Protein AF-0000000069711065 (afdb_homodimer)

pLDDT: mean 93.54, std 8.78, range [42.78, 98.69]

InterPro domains:
  IPR000182 GNAT domain [PF00583] (40-136)
  IPR000182 GNAT domain [PS51186] (3-153)
  IPR016181 Acyl-CoA N-acyltransferase [SSF55729] (5-145)
  IPR050832 Bacterial Acetyltransferase [PTHR43877] (8-149)

Solvent-accessible surface area (backbone atoms only — not comparable to full-atom values): 16656 Å² total; per-residue (Å²): 123,73,70,43,78,40,76,59,48,67,90,42,35,78,49,45,19,60,57,53,33,49,50,34,40,75,75,69,41,76,92,45,54,66,62,41,31,52,48,54,35,52,28,46,70,74,60,62,37,49,39,38,33,31,30,40,79,88,64,44,57,38,29,36,32,35,34,33,63,49,68,37,82,81,73,69,35,38,25,35,39,52,40,72,77,41,63,45,85,86,43,84,54,84,60,50,65,56,54,50,52,50,50,51,50,54,50,38,46,74,66,57,18,47,32,41,33,36,70,44,49,68,84,40,57,66,58,52,54,51,42,43,74,73,58,31,40,74,61,80,57,58,40,47,30,37,29,79,58,49,81,78,126,124,73,70,43,78,41,76,57,49,67,90,43,34,78,49,46,19,61,56,53,33,50,50,34,39,74,73,68,41,76,92,44,54,66,62,41,31,52,47,55,35,51,29,46,72,72,59,63,37,48,40,38,33,31,31,40,81,88,64,46,57,35,29,36,33,35,33,34,64,50,68,34,80,80,73,69,36,38,26,34,37,51,41,70,78,42,63,45,84,87,43,83,55,84,61,50,66,56,53,49,52,50,51,52,50,53,50,38,48,75,65,58,16,46,32,41,32,36,71,46,49,68,84,39,56,67,58,52,54,54,42,43,75,73,60,32,40,74,60,80,57,59,40,47,33,37,29,79,57,49,82,79,125

Foldseek 3Di:
DDWDKDWDALVCLVQCLVQQQVLCVVVPDDRDSPVSSVVVNVCRVVVQKIKIFIADPVGHTFWMWIKGWDDDPVVRFIEIEIDRGTGDPVDPDPCVSVVRVVVVVVVCVVRVHPYYDYDDDPPPVVVVVVCVVVPDDDDDPDDDDDDDDDPDD/DDWDKDKDALVCLVQCLVQQQVLCVVVPDDRDSPVSSVVVNVCRVVVQKIKIFIADPVGHTFWMWIKGWDDDPVVRFIEIEIDRGTGDPVPPDPCVSVVRVVVVVVVCVVRVHPYYDYDDDPPPVVVVVVCVVVPDDDDDPDDDDDDDDDPDD

Radius of gyration: 20.25 Å; Cα contacts (8 Å, |Δi|>4): 585; chains: 2; bounding box: 46×63×45 Å

Sequence (306 aa):
MANLILQANESHCHDIAPLFNEYRQFYGCKDDLEAGEQFIRARMHDGSSVIFFARSPQGLGLGFVQLYPSFSSLRLAPILILNDVFVTQHARCVGLGRALVQRAADYARSQEASYLVLETQKENLRAQGFYEALGFMREQQFLTYELELTPQAMANLILQANESHCHDIAPLFNEYRQFYGCKDDLEAGEQFIRARMHDGSSVIFFARSPQGLGLGFVQLYPSFSSLRLAPILILNDVFVTQHARCVGLGRALVQRAADYARSQEASYLVLETQKENLRAQGFYEALGFMREQQFLTYELELTPQA

Nearest PDB structures (foldseek):
  7n1l-assembly7_P  TM=8.507E-01  e=1.944E-11  Brucella abortus 2308
  1vkc-assembly1_A  TM=7.813E-01  e=3.395E-10  Pyrococcus furiosus
  8xjh-assembly1_A  TM=8.233E-01  e=9.385E-10  Arabidopsis thaliana
  8xjf-assembly1_A-2  TM=8.207E-01  e=7.643E-09  Arabidopsis thaliana
  6tdh-assembly1_A-2  TM=7.725E-01  e=1.103E-07  Aspergillus fumigatus Af293

Organism: Shewanella oneidensis (strain ATCC 700550 / JCM 31522 / CIP 106686 / LMG 19005 / NCIMB 14063 / MR-1) (NCBI:txid211586)

Structure (mmCIF, N/CA/C/O backbone):
data_AF-0000000069711065-model_v1
#
loop_
_entity.id
_entity.type
_entity.pdbx_description
1 polymer 'Acteyltransferase GNAT family'
#
loop_
_atom_site.group_PDB
_atom_site.id
_atom_site.type_symbol
_atom_site.label_atom_id
_atom_site.label_alt_id
_atom_site.label_comp_id
_atom_site.label_asym_id
_atom_site.label_entity_id
_atom_site.label_seq_id
_atom_site.pdbx_PDB_ins_code
_atom_site.Cartn_x
_atom_site.Cartn_y
_atom_site.Cartn_z
_atom_site.occupancy
_atom_site.B_iso_or_equiv
_atom_site.auth_seq_id
_atom_site.auth_comp_id
_atom_site.auth_asym_id
_atom_site.auth_atom_id
_atom_site.pdbx_PDB_model_num
ATOM 1 N N . MET A 1 1 ? -11.969 -32.469 -13.734 1 57.81 1 MET A N 1
ATOM 2 C CA . MET A 1 1 ? -12.359 -31.531 -12.672 1 57.81 1 MET A CA 1
ATOM 3 C C . MET A 1 1 ? -11.664 -30.188 -12.844 1 57.81 1 MET A C 1
ATOM 5 O O . MET A 1 1 ? -10.57 -30.125 -13.398 1 57.81 1 MET A O 1
ATOM 9 N N . ALA A 1 2 ? -12.406 -29.078 -12.703 1 67.94 2 ALA A N 1
ATOM 10 C CA . ALA A 1 2 ? -11.922 -27.75 -13.055 1 67.94 2 ALA A CA 1
ATOM 11 C C . ALA A 1 2 ? -10.977 -27.203 -11.984 1 67.94 2 ALA A C 1
ATOM 13 O O . ALA A 1 2 ? -10.969 -27.688 -10.852 1 67.94 2 ALA A O 1
ATOM 14 N N . ASN A 1 3 ? -9.961 -26.547 -12.344 1 80.69 3 ASN A N 1
ATOM 15 C CA . ASN A 1 3 ? -9.109 -25.844 -11.391 1 80.69 3 ASN A CA 1
ATOM 16 C C . ASN A 1 3 ? -9.93 -25.031 -10.398 1 80.69 3 ASN A C 1
ATOM 18 O O . ASN A 1 3 ? -10.961 -24.453 -10.766 1 80.69 3 ASN A O 1
ATOM 22 N N . LEU A 1 4 ? -9.578 -25.172 -9.172 1 89 4 LEU A N 1
ATOM 23 C CA . LEU A 1 4 ? -10.258 -24.438 -8.109 1 89 4 LEU A CA 1
ATOM 24 C C . LEU A 1 4 ? -9.43 -23.234 -7.652 1 89 4 LEU A C 1
ATOM 26 O O . LEU A 1 4 ? -8.203 -23.328 -7.543 1 89 4 LEU A O 1
ATOM 30 N N . ILE A 1 5 ? -10.062 -22.172 -7.469 1 95.06 5 ILE A N 1
ATOM 31 C CA . ILE A 1 5 ? -9.43 -21.016 -6.836 1 95.06 5 ILE A CA 1
ATOM 32 C C . ILE A 1 5 ? -9.875 -20.938 -5.375 1 95.06 5 ILE A C 1
ATOM 34 O O . ILE A 1 5 ? -11.062 -20.812 -5.086 1 95.06 5 ILE A O 1
ATOM 38 N N . LEU A 1 6 ? -8.93 -20.984 -4.492 1 96.06 6 LEU A N 1
ATOM 39 C CA . LEU A 1 6 ? -9.195 -21.016 -3.061 1 96.06 6 LEU A CA 1
ATOM 40 C C . LEU A 1 6 ? -8.492 -19.859 -2.352 1 96.06 6 LEU A C 1
ATOM 42 O O . LEU A 1 6 ? -7.43 -19.422 -2.787 1 96.06 6 LEU A O 1
ATOM 46 N N . GLN A 1 7 ? -9.18 -19.406 -1.294 1 97.69 7 GLN A N 1
ATOM 47 C CA . GLN A 1 7 ? -8.438 -18.547 -0.373 1 97.69 7 GLN A CA 1
ATOM 48 C C . GLN A 1 7 ? -7.492 -19.359 0.502 1 97.69 7 GLN A C 1
ATOM 50 O O . GLN A 1 7 ? -7.926 -20.281 1.197 1 97.69 7 GLN A O 1
ATOM 55 N N . ALA A 1 8 ? -6.266 -19.078 0.482 1 97.5 8 ALA A N 1
ATOM 56 C CA . ALA A 1 8 ? -5.238 -19.859 1.163 1 97.5 8 ALA A CA 1
ATOM 57 C C . ALA A 1 8 ? -5.305 -19.656 2.674 1 97.5 8 ALA A C 1
ATOM 59 O O . ALA A 1 8 ? -5.762 -18.609 3.146 1 97.5 8 ALA A O 1
ATOM 60 N N . ASN A 1 9 ? -4.953 -20.594 3.381 1 96.94 9 ASN A N 1
ATOM 61 C CA . ASN A 1 9 ? -4.605 -20.531 4.797 1 96.94 9 ASN A CA 1
ATOM 62 C C . ASN A 1 9 ? -3.277 -21.219 5.078 1 96.94 9 ASN A C 1
ATOM 64 O O . ASN A 1 9 ? -2.586 -21.656 4.152 1 96.94 9 ASN A O 1
ATOM 68 N N . GLU A 1 10 ? -2.885 -21.328 6.309 1 96.69 10 GLU A N 1
ATOM 69 C CA . GLU A 1 10 ? -1.548 -21.797 6.66 1 96.69 10 GLU A CA 1
ATOM 70 C C . GLU A 1 10 ? -1.327 -23.234 6.191 1 96.69 10 GLU A C 1
ATOM 72 O O . GLU A 1 10 ? -0.196 -23.641 5.902 1 96.69 10 GLU A O 1
ATOM 77 N N . SER A 1 11 ? -2.373 -24.031 6.078 1 95.62 11 SER A N 1
ATOM 78 C CA . SER A 1 11 ? -2.242 -25.406 5.633 1 95.62 11 SER A CA 1
ATOM 79 C C . SER A 1 11 ? -1.888 -25.484 4.152 1 95.62 11 SER A C 1
ATOM 81 O O . SER A 1 11 ? -1.465 -26.531 3.66 1 95.62 11 SER A O 1
ATOM 83 N N . HIS A 1 12 ? -2.064 -24.391 3.4 1 96.25 12 HIS A N 1
ATOM 84 C CA . HIS A 1 12 ? -1.782 -24.359 1.97 1 96.25 12 HIS A CA 1
ATOM 85 C C . HIS A 1 12 ? -0.379 -23.828 1.699 1 96.25 12 HIS A C 1
ATOM 87 O O . HIS A 1 12 ? 0.044 -23.734 0.544 1 96.25 12 HIS A O 1
ATOM 93 N N . CYS A 1 13 ? 0.378 -23.469 2.77 1 95.19 13 CYS A N 1
ATOM 94 C CA . CYS A 1 13 ? 1.662 -22.797 2.619 1 95.19 13 CYS A CA 1
ATOM 95 C C . CYS A 1 13 ? 2.613 -23.625 1.759 1 95.19 13 CYS A C 1
ATOM 97 O O . CYS A 1 13 ? 3.289 -23.094 0.882 1 95.19 13 CYS A O 1
ATOM 99 N N . HIS A 1 14 ? 2.607 -24.891 1.98 1 93.06 14 HIS A N 1
ATOM 100 C CA . HIS A 1 14 ? 3.539 -25.766 1.27 1 93.06 14 HIS A CA 1
ATOM 101 C C . HIS A 1 14 ? 3.221 -25.812 -0.221 1 93.06 14 HIS A C 1
ATOM 103 O O . HIS A 1 14 ? 4.125 -25.922 -1.051 1 93.06 14 HIS A O 1
ATOM 109 N N . ASP A 1 15 ? 1.947 -25.656 -0.584 1 93 15 ASP A N 1
ATOM 110 C CA . ASP A 1 15 ? 1.513 -25.688 -1.978 1 93 15 ASP A CA 1
ATOM 111 C C . ASP A 1 15 ? 1.814 -24.359 -2.678 1 93 15 ASP A C 1
ATOM 113 O O . ASP A 1 15 ? 2.047 -24.328 -3.887 1 93 15 ASP A O 1
ATOM 117 N N . ILE A 1 16 ? 1.869 -23.281 -1.95 1 96.25 16 ILE A N 1
ATOM 118 C CA . ILE A 1 16 ? 1.972 -21.953 -2.525 1 96.25 16 ILE A CA 1
ATOM 119 C C . ILE A 1 16 ? 3.434 -21.5 -2.553 1 96.25 16 ILE A C 1
ATOM 121 O O . ILE A 1 16 ? 3.852 -20.781 -3.457 1 96.25 16 ILE A O 1
ATOM 125 N N . ALA A 1 17 ? 4.254 -22.016 -1.648 1 97.12 17 ALA A N 1
ATOM 126 C CA . ALA A 1 17 ? 5.625 -21.562 -1.456 1 97.12 17 ALA A CA 1
ATOM 127 C C . ALA A 1 17 ? 6.453 -21.766 -2.723 1 97.12 17 ALA A C 1
ATOM 129 O O . ALA A 1 17 ? 7.188 -20.859 -3.141 1 97.12 17 ALA A O 1
ATOM 130 N N . PRO A 1 18 ? 6.344 -22.906 -3.398 1 96.12 18 PRO A N 1
ATOM 131 C CA . PRO A 1 18 ? 7.113 -23.062 -4.637 1 96.12 18 PRO A CA 1
ATOM 132 C C . PRO A 1 18 ? 6.699 -22.062 -5.715 1 96.12 18 PRO A C 1
ATOM 134 O O . PRO A 1 18 ? 7.551 -21.578 -6.469 1 96.12 18 PRO A O 1
ATOM 137 N N . LEU A 1 19 ? 5.422 -21.766 -5.84 1 96.25 19 LEU A N 1
ATOM 138 C CA . LEU A 1 19 ? 4.938 -20.766 -6.785 1 96.25 19 LEU A CA 1
ATOM 139 C C . LEU A 1 19 ? 5.512 -19.391 -6.469 1 96.25 19 LEU A C 1
ATOM 141 O O . LEU A 1 19 ? 5.984 -18.688 -7.363 1 96.25 19 LEU A O 1
ATOM 145 N N . PHE A 1 20 ? 5.48 -19.078 -5.16 1 97.75 20 PHE A N 1
ATOM 146 C CA . PHE A 1 20 ? 5.992 -17.797 -4.691 1 97.75 20 PHE A CA 1
ATOM 147 C C . PHE A 1 20 ? 7.488 -17.672 -4.957 1 97.75 20 PHE A C 1
ATOM 149 O O . PHE A 1 20 ? 7.969 -16.625 -5.398 1 97.75 20 PHE A O 1
ATOM 156 N N . ASN A 1 21 ? 8.141 -18.75 -4.699 1 97.75 21 ASN A N 1
ATOM 157 C CA . ASN A 1 21 ? 9.57 -18.781 -4.977 1 97.75 21 ASN A CA 1
ATOM 158 C C . ASN A 1 21 ? 9.859 -18.609 -6.469 1 97.75 21 ASN A C 1
ATOM 160 O O . ASN A 1 21 ? 10.773 -17.875 -6.848 1 97.75 21 ASN A O 1
ATOM 164 N N . GLU A 1 22 ? 9.133 -19.234 -7.328 1 95.31 22 GLU A N 1
ATOM 165 C CA . GLU A 1 22 ? 9.281 -19.078 -8.773 1 95.31 22 GLU A CA 1
ATOM 166 C C . GLU A 1 22 ? 9 -17.641 -9.203 1 95.31 22 GLU A C 1
ATOM 168 O O . GLU A 1 22 ? 9.711 -17.094 -10.055 1 95.31 22 GLU A O 1
ATOM 173 N N . TYR A 1 23 ? 7.992 -17.109 -8.617 1 94.75 23 TYR A N 1
ATOM 174 C CA . TYR A 1 23 ? 7.656 -15.719 -8.875 1 94.75 23 TYR A CA 1
ATOM 175 C C . TYR A 1 23 ? 8.844 -14.805 -8.57 1 94.75 23 TYR A C 1
ATOM 177 O O . TYR A 1 23 ? 9.211 -13.969 -9.398 1 94.75 23 TYR A O 1
ATOM 185 N N . ARG A 1 24 ? 9.422 -14.961 -7.406 1 96.5 24 ARG A N 1
ATOM 186 C CA . ARG A 1 24 ? 10.562 -14.148 -6.996 1 96.5 24 ARG A CA 1
ATOM 187 C C . ARG A 1 24 ? 11.742 -14.359 -7.941 1 96.5 24 ARG A C 1
ATOM 189 O O . ARG A 1 24 ? 12.438 -13.398 -8.297 1 96.5 24 ARG A O 1
ATOM 196 N N . GLN A 1 25 ? 11.906 -15.57 -8.398 1 95.38 25 GLN A N 1
ATOM 197 C CA . GLN A 1 25 ? 13 -15.875 -9.32 1 95.38 25 GLN A CA 1
ATOM 198 C C . GLN A 1 25 ? 12.758 -15.227 -10.688 1 95.38 25 GLN A C 1
ATOM 200 O O . GLN A 1 25 ? 13.711 -14.82 -11.359 1 95.38 25 GLN A O 1
ATOM 205 N N . PHE A 1 26 ? 11.539 -15.188 -11.07 1 89.44 26 PHE A N 1
ATOM 206 C CA . PHE A 1 26 ? 11.18 -14.516 -12.312 1 89.44 26 PHE A CA 1
ATOM 207 C C . PHE A 1 26 ? 11.656 -13.07 -12.305 1 89.44 26 PHE A C 1
ATOM 209 O O . PHE A 1 26 ? 12.055 -12.531 -13.336 1 89.44 26 PHE A O 1
ATOM 216 N N . TYR A 1 27 ? 11.727 -12.477 -11.102 1 91.06 27 TYR A N 1
ATOM 217 C CA . TYR A 1 27 ? 12.148 -11.086 -10.969 1 91.06 27 TYR A CA 1
ATOM 218 C C . TYR A 1 27 ? 13.617 -10.992 -10.586 1 91.06 27 TYR A C 1
ATOM 220 O O . TYR A 1 27 ? 14.102 -9.93 -10.188 1 91.06 27 TYR A O 1
ATOM 228 N N . GLY A 1 28 ? 14.281 -12.102 -10.586 1 93.44 28 GLY A N 1
ATOM 229 C CA . GLY A 1 28 ? 15.727 -12.086 -10.445 1 93.44 28 GLY A CA 1
ATOM 230 C C . GLY A 1 28 ? 16.188 -12.367 -9.023 1 93.44 28 GLY A C 1
ATOM 231 O O . GLY A 1 28 ? 17.375 -12.258 -8.719 1 93.44 28 GLY A O 1
ATOM 232 N N . CYS A 1 29 ? 15.312 -12.781 -8.125 1 96.25 29 CYS A N 1
ATOM 233 C CA . CYS A 1 29 ? 15.703 -13.094 -6.754 1 96.25 29 CYS A CA 1
ATOM 234 C C . CYS A 1 29 ? 16.344 -14.469 -6.668 1 96.25 29 CYS A C 1
ATOM 236 O O . CYS A 1 29 ? 16.016 -15.359 -7.453 1 96.25 29 CYS A O 1
ATOM 238 N N . LYS A 1 30 ? 17.203 -14.594 -5.73 1 96.69 30 LYS A N 1
ATOM 239 C CA . LYS A 1 30 ? 17.844 -15.883 -5.496 1 96.69 30 LYS A CA 1
ATOM 240 C C . LYS A 1 30 ? 16.844 -16.906 -4.957 1 96.69 30 LYS A C 1
ATOM 242 O O . LYS A 1 30 ? 15.945 -16.547 -4.188 1 96.69 30 LYS A O 1
ATOM 247 N N . ASP A 1 31 ? 17.094 -18.094 -5.32 1 97.38 31 ASP A N 1
ATOM 248 C CA . ASP A 1 31 ? 16.297 -19.203 -4.797 1 97.38 31 ASP A CA 1
ATOM 249 C C . ASP A 1 31 ? 16.391 -19.266 -3.273 1 97.38 31 ASP A C 1
ATOM 251 O O . ASP A 1 31 ? 17.484 -19.375 -2.721 1 97.38 31 ASP A O 1
ATOM 255 N N . ASP A 1 32 ? 15.312 -19.156 -2.625 1 97.81 32 ASP A N 1
ATOM 256 C CA . ASP A 1 32 ? 15.219 -19.281 -1.175 1 97.81 32 ASP A CA 1
ATOM 257 C C . ASP A 1 32 ? 13.82 -19.734 -0.749 1 97.81 32 ASP A C 1
ATOM 259 O O . ASP A 1 32 ? 13.07 -18.938 -0.172 1 97.81 32 ASP A O 1
ATOM 263 N N . LEU A 1 33 ? 13.562 -20.984 -1.022 1 97.94 33 LEU A N 1
ATOM 264 C CA . LEU A 1 33 ? 12.242 -21.562 -0.793 1 97.94 33 LEU A CA 1
ATOM 265 C C . LEU A 1 33 ? 11.828 -21.422 0.666 1 97.94 33 LEU A C 1
ATOM 267 O O . LEU A 1 33 ? 10.68 -21.062 0.956 1 97.94 33 LEU A O 1
ATOM 271 N N . GLU A 1 34 ? 12.719 -21.641 1.549 1 98 34 GLU A N 1
ATOM 272 C CA . GLU A 1 34 ? 12.422 -21.594 2.977 1 98 34 GLU A CA 1
ATOM 273 C C . GLU A 1 34 ? 12.031 -20.172 3.41 1 98 34 GLU A C 1
ATOM 275 O O . GLU A 1 34 ? 11.047 -20 4.125 1 98 34 GLU A O 1
ATOM 280 N N . ALA A 1 35 ? 12.781 -19.172 2.996 1 98.06 35 ALA A N 1
ATOM 281 C CA . ALA A 1 35 ? 12.477 -17.797 3.348 1 98.06 35 ALA A CA 1
ATOM 282 C C . ALA A 1 35 ? 11.133 -17.359 2.766 1 98.06 35 ALA A C 1
ATOM 284 O O . ALA A 1 35 ? 10.359 -16.656 3.426 1 98.06 35 ALA A O 1
ATOM 285 N N . GLY A 1 36 ? 10.906 -17.812 1.523 1 98.06 36 GLY A N 1
ATOM 286 C CA . GLY A 1 36 ? 9.625 -17.516 0.91 1 98.06 36 GLY A CA 1
ATOM 287 C C . GLY A 1 36 ? 8.453 -18.125 1.653 1 98.06 36 GLY A C 1
ATOM 288 O O . GLY A 1 36 ? 7.43 -17.469 1.861 1 98.06 36 GLY A O 1
ATOM 289 N N . GLU A 1 37 ? 8.633 -19.359 2 1 98.12 37 GLU A N 1
ATOM 290 C CA . GLU A 1 37 ? 7.566 -20.047 2.732 1 98.12 37 GLU A CA 1
ATOM 291 C C . GLU A 1 37 ? 7.297 -19.359 4.07 1 98.12 37 GLU A C 1
ATOM 293 O O . GLU A 1 37 ? 6.141 -19.188 4.457 1 98.12 37 GLU A O 1
ATOM 298 N N . GLN A 1 38 ? 8.328 -19.016 4.777 1 98.06 38 GLN A N 1
ATOM 299 C CA . GLN A 1 38 ? 8.172 -18.312 6.055 1 98.06 38 GLN A CA 1
ATOM 300 C C . GLN A 1 38 ? 7.461 -16.984 5.871 1 98.06 38 GLN A C 1
ATOM 302 O O . GLN A 1 38 ? 6.613 -16.609 6.688 1 98.06 38 GLN A O 1
ATOM 307 N N . PHE A 1 39 ? 7.832 -16.359 4.809 1 98.19 39 PHE A N 1
ATOM 308 C CA . PHE A 1 39 ? 7.25 -15.062 4.516 1 98.19 39 PHE A CA 1
ATOM 309 C C . PHE A 1 39 ? 5.742 -15.18 4.309 1 98.19 39 PHE A C 1
ATOM 311 O O . PHE A 1 39 ? 4.965 -14.469 4.949 1 98.19 39 PHE A O 1
ATOM 318 N N . ILE A 1 40 ? 5.309 -16.062 3.453 1 97.75 40 ILE A N 1
ATOM 319 C CA . ILE A 1 40 ? 3.887 -16.172 3.137 1 97.75 40 ILE A CA 1
ATOM 320 C C . ILE A 1 40 ? 3.131 -16.719 4.344 1 97.75 40 ILE A C 1
ATOM 322 O O . ILE A 1 40 ? 1.988 -16.328 4.598 1 97.75 40 ILE A O 1
ATOM 326 N N . ARG A 1 41 ? 3.758 -17.656 5.086 1 98 41 ARG A N 1
ATOM 327 C CA . ARG A 1 41 ? 3.135 -18.188 6.293 1 98 41 ARG A CA 1
ATOM 328 C C . ARG A 1 41 ? 2.855 -17.078 7.305 1 98 41 ARG A C 1
ATOM 330 O O . ARG A 1 41 ? 1.78 -17.031 7.906 1 98 41 ARG A O 1
ATOM 337 N N . ALA A 1 42 ? 3.812 -16.234 7.523 1 97.94 42 ALA A N 1
ATOM 338 C CA . ALA A 1 42 ? 3.654 -15.133 8.461 1 97.94 42 ALA A CA 1
ATOM 339 C C . ALA A 1 42 ? 2.5 -14.219 8.055 1 97.94 42 ALA A C 1
ATOM 341 O O . ALA A 1 42 ? 1.725 -13.766 8.898 1 97.94 42 ALA A O 1
ATOM 342 N N . ARG A 1 43 ? 2.418 -13.984 6.711 1 97.25 43 ARG A N 1
ATOM 343 C CA . ARG A 1 43 ? 1.351 -13.125 6.203 1 97.25 43 ARG A CA 1
ATOM 344 C C . ARG A 1 43 ? -0.019 -13.734 6.484 1 97.25 43 ARG A C 1
ATOM 346 O O . ARG A 1 43 ? -0.948 -13.031 6.879 1 97.25 43 ARG A O 1
ATOM 353 N N . MET A 1 44 ? -0.117 -15.047 6.281 1 96.69 44 MET A N 1
ATOM 354 C CA . MET A 1 44 ? -1.377 -15.742 6.523 1 96.69 44 MET A CA 1
ATOM 355 C C . MET A 1 44 ? -1.685 -15.805 8.016 1 96.69 44 MET A C 1
ATOM 357 O O . MET A 1 44 ? -2.828 -15.594 8.43 1 96.69 44 MET A O 1
ATOM 361 N N . HIS A 1 45 ? -0.718 -16.016 8.781 1 96.75 45 HIS A N 1
ATOM 362 C CA . HIS A 1 45 ? -0.873 -16.188 10.219 1 96.75 45 HIS A CA 1
ATOM 363 C C . HIS A 1 45 ? -1.36 -14.898 10.883 1 96.75 45 HIS A C 1
ATOM 365 O O . HIS A 1 45 ? -2.299 -14.922 11.68 1 96.75 45 HIS A O 1
ATOM 371 N N . ASP A 1 46 ? -0.784 -13.797 10.547 1 96.12 46 ASP A N 1
ATOM 372 C CA . ASP A 1 46 ? -1.119 -12.555 11.242 1 96.12 46 ASP A CA 1
ATOM 373 C C . ASP A 1 46 ? -2.211 -11.789 10.5 1 96.12 46 ASP A C 1
ATOM 375 O O . ASP A 1 46 ? -2.656 -10.734 10.953 1 96.12 46 ASP A O 1
ATOM 379 N N . GLY A 1 47 ? -2.604 -12.312 9.312 1 95.44 47 GLY A N 1
ATOM 380 C CA . GLY A 1 47 ? -3.699 -11.719 8.562 1 95.44 47 GLY A CA 1
ATOM 381 C C . GLY A 1 47 ? -3.303 -10.445 7.84 1 95.44 47 GLY A C 1
ATOM 382 O O . GLY A 1 47 ? -4.156 -9.609 7.527 1 95.44 47 GL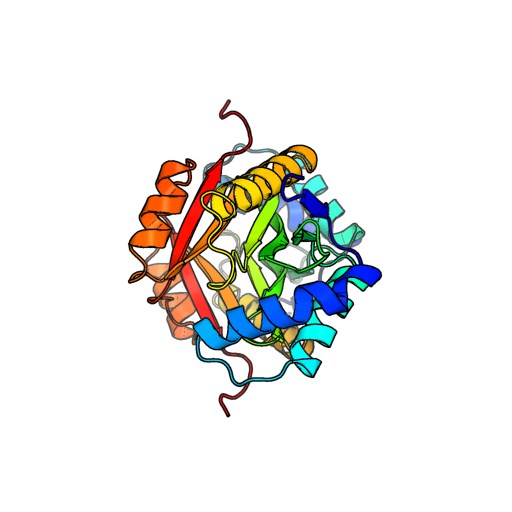Y A O 1
ATOM 383 N N . SER A 1 48 ? -2.012 -10.273 7.574 1 97 48 SER A N 1
ATOM 384 C CA . SER A 1 48 ? -1.529 -9.039 6.961 1 97 48 SER A CA 1
ATOM 385 C C . SER A 1 48 ? -1.718 -9.07 5.445 1 97 48 SER A C 1
ATOM 387 O O . SER A 1 48 ? -1.602 -8.031 4.785 1 97 48 SER A O 1
ATOM 389 N N . SER A 1 49 ? -2.004 -10.297 4.918 1 97.94 49 SER A N 1
ATOM 390 C CA . SER A 1 49 ? -2.346 -10.406 3.502 1 97.94 49 SER A CA 1
ATOM 391 C C . SER A 1 49 ? -3.369 -11.516 3.264 1 97.94 49 SER A C 1
ATOM 393 O O . SER A 1 49 ? -3.68 -12.281 4.172 1 97.94 49 SER A O 1
ATOM 395 N N . VAL A 1 50 ? -3.92 -11.477 2.115 1 98.25 50 VAL A N 1
ATOM 396 C CA . VAL A 1 50 ? -4.82 -12.523 1.639 1 98.25 50 VAL A CA 1
ATOM 397 C C . VAL A 1 50 ? -4.273 -13.125 0.343 1 98.25 50 VAL A C 1
ATOM 399 O O . VAL A 1 50 ? -3.912 -12.391 -0.581 1 98.25 50 VAL A O 1
ATOM 402 N N . ILE A 1 51 ? -4.199 -14.422 0.354 1 98.38 51 ILE A N 1
ATOM 403 C CA . ILE A 1 51 ? -3.691 -15.109 -0.828 1 98.38 51 ILE A CA 1
ATOM 404 C C . ILE A 1 51 ? -4.785 -15.992 -1.42 1 98.38 51 ILE A C 1
ATOM 406 O O . ILE A 1 51 ? -5.449 -16.734 -0.695 1 98.38 51 ILE A O 1
ATOM 410 N N . PHE A 1 52 ? -5.035 -15.844 -2.689 1 98.25 52 PHE A N 1
ATOM 411 C CA . PHE A 1 52 ? -5.801 -16.812 -3.461 1 98.25 52 PHE A CA 1
ATOM 412 C C . PHE A 1 52 ? -4.887 -17.641 -4.363 1 98.25 52 PHE A C 1
ATOM 414 O O . PHE A 1 52 ? -3.934 -17.109 -4.934 1 98.25 52 PHE A O 1
ATOM 421 N N . PHE A 1 53 ? -5.188 -18.875 -4.473 1 96.62 53 PHE A N 1
ATOM 422 C CA . PHE A 1 53 ? -4.355 -19.688 -5.348 1 96.62 53 PHE A CA 1
ATOM 423 C C . PHE A 1 53 ? -5.195 -20.719 -6.086 1 96.62 53 PHE A C 1
ATOM 425 O O . PHE A 1 53 ? -6.273 -21.094 -5.621 1 96.62 53 PHE A O 1
ATOM 432 N N . ALA A 1 54 ? -4.711 -21.016 -7.305 1 95.5 54 ALA A N 1
ATOM 433 C CA . ALA A 1 54 ? -5.316 -22.047 -8.141 1 95.5 54 ALA A CA 1
ATOM 434 C C . ALA A 1 54 ? -4.68 -23.406 -7.887 1 95.5 54 ALA A C 1
ATOM 436 O O . ALA A 1 54 ? -3.451 -23.531 -7.863 1 95.5 54 ALA A O 1
ATOM 437 N N . ARG A 1 55 ? -5.523 -24.328 -7.703 1 92.25 55 ARG A N 1
ATOM 438 C CA . ARG A 1 55 ? -5.07 -25.688 -7.441 1 92.25 55 ARG A CA 1
ATOM 439 C C . ARG A 1 55 ? -5.621 -26.656 -8.484 1 92.25 55 ARG A C 1
ATOM 441 O O . ARG A 1 55 ? -6.797 -26.594 -8.844 1 92.25 55 ARG A O 1
ATOM 448 N N . SER A 1 56 ? -4.719 -27.562 -8.961 1 88.75 56 SER A N 1
ATOM 449 C CA . SER A 1 56 ? -5.16 -28.609 -9.891 1 88.75 56 SER A CA 1
ATOM 450 C C . SER A 1 56 ? -5.98 -29.672 -9.172 1 88.75 56 SER A C 1
ATOM 452 O O . SER A 1 56 ? -5.957 -29.75 -7.941 1 88.75 56 SER A O 1
ATOM 454 N N . PRO A 1 57 ? -6.617 -30.453 -9.984 1 86.38 57 PRO A N 1
ATOM 455 C CA . PRO A 1 57 ? -7.328 -31.594 -9.375 1 86.38 57 PRO A CA 1
ATOM 456 C C . PRO A 1 57 ? -6.398 -32.531 -8.617 1 86.38 57 PRO A C 1
ATOM 458 O O . PRO A 1 57 ? -6.832 -33.188 -7.672 1 86.38 57 PRO A O 1
ATOM 461 N N . GLN A 1 58 ? -5.145 -32.562 -8.945 1 85.69 58 GLN A N 1
ATOM 462 C CA . GLN A 1 58 ? -4.168 -33.406 -8.297 1 85.69 58 GLN A CA 1
ATOM 463 C C . GLN A 1 58 ? -3.549 -32.75 -7.082 1 85.69 58 GLN A C 1
ATOM 465 O O . GLN A 1 58 ? -2.707 -33.312 -6.395 1 85.69 58 GLN A O 1
ATOM 470 N N . GLY A 1 59 ? -3.936 -31.516 -6.852 1 83.88 59 GLY A N 1
ATOM 471 C CA . GLY A 1 59 ? -3.502 -30.828 -5.648 1 83.88 59 GLY A CA 1
ATOM 472 C C . GLY A 1 59 ? -2.289 -29.953 -5.867 1 83.88 59 GLY A C 1
ATOM 473 O O . GLY A 1 59 ? -1.762 -29.359 -4.918 1 83.88 59 GLY A O 1
ATOM 474 N N . LEU A 1 60 ? -1.888 -29.812 -7.098 1 87.31 60 LEU A N 1
ATOM 475 C CA . LEU A 1 60 ? -0.722 -28.984 -7.414 1 87.31 60 LEU A CA 1
ATOM 476 C C . LEU A 1 60 ? -1.106 -27.516 -7.527 1 87.31 60 LEU A C 1
ATOM 478 O O . LEU A 1 60 ? -2.129 -27.188 -8.133 1 87.31 60 LEU A O 1
ATOM 482 N N . GLY A 1 61 ? -0.298 -26.688 -6.879 1 92.56 61 GLY A N 1
ATOM 483 C CA . GLY A 1 61 ? -0.496 -25.266 -7.082 1 92.56 61 GLY A CA 1
ATOM 484 C C . GLY A 1 61 ? -0.154 -24.797 -8.492 1 92.56 61 GLY A C 1
ATOM 485 O O . GLY A 1 61 ? 0.895 -25.172 -9.023 1 92.56 61 GLY A O 1
ATOM 486 N N . LEU A 1 62 ? -1.021 -24 -9.07 1 94.62 62 LEU A N 1
ATOM 487 C CA . LEU A 1 62 ? -0.855 -23.594 -10.461 1 94.62 62 LEU A CA 1
ATOM 488 C C . LEU A 1 62 ? -0.594 -22.109 -10.578 1 94.62 62 LEU A C 1
ATOM 490 O O . LEU A 1 62 ? -0.063 -21.641 -11.586 1 94.62 62 LEU A O 1
ATOM 494 N N . GLY A 1 63 ? -0.962 -21.344 -9.617 1 96.06 63 GLY A N 1
ATOM 495 C CA . GLY A 1 63 ? -0.824 -19.906 -9.594 1 96.06 63 GLY A CA 1
ATOM 496 C C . GLY A 1 63 ? -1.393 -19.266 -8.336 1 96.06 63 GLY A C 1
ATOM 497 O O . GLY A 1 63 ? -2.041 -19.938 -7.535 1 96.06 63 GLY A O 1
ATOM 498 N N . PHE A 1 64 ? -1.072 -18 -8.164 1 97.19 64 PHE A N 1
ATOM 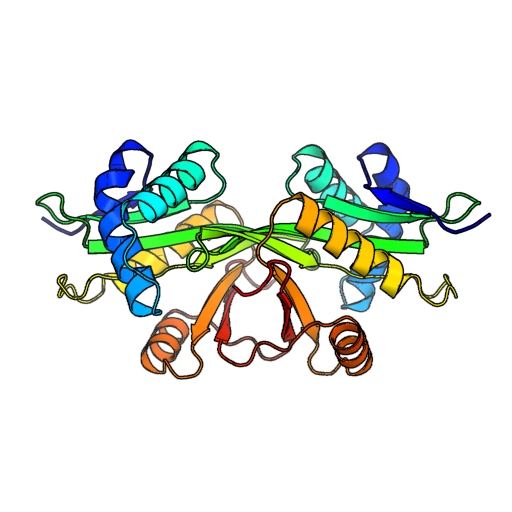499 C CA . PHE A 1 64 ? -1.575 -17.328 -6.977 1 97.19 64 PHE A CA 1
ATOM 500 C C . PHE A 1 64 ? -1.598 -15.812 -7.18 1 97.19 64 PHE A C 1
ATOM 502 O O . PHE A 1 64 ? -1.001 -15.305 -8.133 1 97.19 64 PHE A O 1
ATOM 509 N N . VAL A 1 65 ? -2.369 -15.164 -6.359 1 97.81 65 VAL A N 1
ATOM 510 C CA . VAL A 1 65 ? -2.334 -13.719 -6.164 1 97.81 65 VAL A CA 1
ATOM 511 C C . VAL A 1 65 ? -2.303 -13.398 -4.672 1 97.81 65 VAL A C 1
ATOM 513 O O . VAL A 1 65 ? -2.818 -14.172 -3.855 1 97.81 65 VAL A O 1
ATOM 516 N N . GLN A 1 66 ? -1.654 -12.352 -4.359 1 98.5 66 GLN A N 1
ATOM 517 C CA . GLN A 1 66 ? -1.573 -11.906 -2.973 1 98.5 66 GLN A CA 1
ATOM 518 C C . GLN A 1 66 ? -2.027 -10.453 -2.834 1 98.5 66 GLN A C 1
ATOM 520 O O . GLN A 1 66 ? -1.671 -9.602 -3.654 1 98.5 66 GLN A O 1
ATOM 525 N N . LEU A 1 67 ? -2.891 -10.203 -1.856 1 98.69 67 LEU A N 1
ATOM 526 C CA . LEU A 1 67 ? -3.469 -8.883 -1.629 1 98.69 67 LEU A CA 1
ATOM 527 C C . LEU A 1 67 ? -3.029 -8.328 -0.28 1 98.69 67 LEU A C 1
ATOM 529 O O . LEU A 1 67 ? -3.016 -9.047 0.721 1 98.69 67 LEU A O 1
ATOM 533 N N . TYR A 1 68 ? -2.648 -7.109 -0.27 1 98.44 68 TYR A N 1
ATOM 534 C CA . TYR A 1 68 ? -2.391 -6.375 0.963 1 98.44 68 TYR A CA 1
ATOM 535 C C . TYR A 1 68 ? -3.426 -5.273 1.169 1 98.44 68 TYR A C 1
ATOM 537 O O . TYR A 1 68 ? -3.74 -4.527 0.239 1 98.44 68 TYR A O 1
ATOM 545 N N . PRO A 1 69 ? -3.973 -5.191 2.375 1 97.94 69 PRO A N 1
ATOM 546 C CA . PRO A 1 69 ? -4.918 -4.109 2.652 1 97.94 69 PRO A CA 1
ATOM 547 C C . PRO A 1 69 ? -4.234 -2.762 2.846 1 97.94 69 PRO A C 1
ATOM 549 O O . PRO A 1 69 ? -3.088 -2.707 3.305 1 97.94 69 PRO A O 1
ATOM 552 N N . SER A 1 70 ? -4.875 -1.749 2.426 1 98.06 70 SER A N 1
ATOM 553 C CA . SER A 1 70 ? -4.516 -0.362 2.701 1 98.06 70 SER A CA 1
ATOM 554 C C . SER A 1 70 ? -5.742 0.541 2.691 1 98.06 70 SER A C 1
ATOM 556 O O . SER A 1 70 ? -6.871 0.065 2.83 1 98.06 70 SER A O 1
ATOM 558 N N . PHE A 1 71 ? -5.484 1.836 2.691 1 98.12 71 PHE A N 1
ATOM 559 C CA . PHE A 1 71 ? -6.578 2.801 2.721 1 98.12 71 PHE A CA 1
ATOM 560 C C . PHE A 1 71 ? -6.277 3.99 1.818 1 98.12 71 PHE A C 1
ATOM 562 O O . PHE A 1 71 ? -5.109 4.309 1.572 1 98.12 71 PHE A O 1
ATOM 569 N N . SER A 1 72 ? -7.312 4.586 1.342 1 96.81 72 SER A N 1
ATOM 570 C CA . SER A 1 72 ? -7.242 5.863 0.637 1 96.81 72 SER A CA 1
ATOM 571 C C . SER A 1 72 ? -7.734 7.008 1.517 1 96.81 72 SER A C 1
ATOM 573 O O . SER A 1 72 ? -8.898 7.039 1.911 1 96.81 72 SER A O 1
ATOM 575 N N . SER A 1 73 ? -6.82 7.887 1.81 1 96.44 73 SER A N 1
ATOM 576 C CA . SER A 1 73 ? -7.188 9.07 2.582 1 96.44 73 SER A CA 1
ATOM 577 C C . SER A 1 73 ? -8.211 9.922 1.837 1 96.44 73 SER A C 1
ATOM 579 O O . SER A 1 73 ? -9.141 10.461 2.443 1 96.44 73 SER A O 1
ATOM 581 N N . LEU A 1 74 ? -8.062 10.062 0.529 1 94.69 74 LEU A N 1
ATOM 582 C CA . LEU A 1 74 ? -8.945 10.922 -0.259 1 94.69 74 LEU A CA 1
ATOM 583 C C . LEU A 1 74 ? -10.344 10.32 -0.361 1 94.69 74 LEU A C 1
ATOM 585 O O . LEU A 1 74 ? -11.336 11.031 -0.25 1 94.69 74 LEU A O 1
ATOM 589 N N . ARG A 1 75 ? -10.406 9.008 -0.47 1 95.94 75 ARG A N 1
ATOM 590 C CA . ARG A 1 75 ? -11.703 8.352 -0.637 1 95.94 75 ARG A CA 1
ATOM 591 C C . ARG A 1 75 ? -12.297 7.961 0.712 1 95.94 75 ARG A C 1
ATOM 593 O O . ARG A 1 75 ? -13.461 7.574 0.793 1 95.94 75 ARG A O 1
ATOM 600 N N . LEU A 1 76 ? -11.547 8.07 1.792 1 97.38 76 LEU A N 1
ATOM 601 C CA . LEU A 1 76 ? -11.953 7.648 3.129 1 97.38 76 LEU A CA 1
ATOM 602 C C . LEU A 1 76 ? -12.469 6.215 3.111 1 97.38 76 LEU A C 1
ATOM 604 O O . LEU A 1 76 ? -13.523 5.922 3.676 1 97.38 76 LEU A O 1
ATOM 608 N N . ALA A 1 77 ? -11.703 5.305 2.443 1 97.5 77 ALA A N 1
ATOM 609 C CA . ALA A 1 77 ? -12.164 3.934 2.234 1 97.5 77 ALA A CA 1
ATOM 610 C C . ALA A 1 77 ? -10.992 2.967 2.146 1 97.5 77 ALA A C 1
ATOM 612 O O . ALA A 1 77 ? -9.867 3.375 1.845 1 97.5 77 ALA A O 1
ATOM 613 N N . PRO A 1 78 ? -11.273 1.67 2.395 1 98.06 78 PRO A N 1
ATOM 614 C CA . PRO A 1 78 ? -10.234 0.667 2.15 1 98.06 78 PRO A CA 1
ATOM 615 C C . PRO A 1 78 ? -9.875 0.535 0.672 1 98.06 78 PRO A C 1
ATOM 617 O O . PRO A 1 78 ? -10.703 0.833 -0.195 1 98.06 78 PRO A O 1
ATOM 620 N N . ILE A 1 79 ? -8.664 0.214 0.405 1 98.31 79 ILE A N 1
ATOM 621 C CA . ILE A 1 79 ? -8.203 -0.248 -0.9 1 98.31 79 ILE A CA 1
ATOM 622 C C . ILE A 1 79 ? -7.422 -1.55 -0.74 1 98.31 79 ILE A C 1
ATOM 624 O O . ILE A 1 79 ? -7.082 -1.944 0.378 1 98.31 79 ILE A O 1
ATOM 628 N N . LEU A 1 80 ? -7.234 -2.203 -1.802 1 98.69 80 LEU A N 1
ATOM 629 C CA . LEU A 1 80 ? -6.367 -3.375 -1.772 1 98.69 80 LEU A CA 1
ATOM 630 C C . LEU A 1 80 ? -5.262 -3.262 -2.818 1 98.69 80 LEU A C 1
ATOM 632 O O . LEU A 1 80 ? -5.5 -2.787 -3.93 1 98.69 80 LEU A O 1
ATOM 636 N N . ILE A 1 81 ? -4.117 -3.666 -2.4 1 98.5 81 ILE A N 1
ATOM 637 C CA . ILE A 1 81 ? -2.963 -3.766 -3.287 1 98.5 81 ILE A CA 1
ATOM 638 C C . ILE A 1 81 ? -2.836 -5.195 -3.811 1 98.5 81 ILE A C 1
ATOM 640 O O . ILE A 1 81 ? -2.674 -6.137 -3.031 1 98.5 81 ILE A O 1
ATOM 644 N N . LEU A 1 82 ? -3.02 -5.34 -5.066 1 98.31 82 LEU A N 1
ATOM 645 C CA . LEU A 1 82 ? -2.855 -6.637 -5.715 1 98.31 82 LEU A CA 1
ATOM 646 C C . LEU A 1 82 ? -1.4 -6.871 -6.105 1 98.31 82 LEU A C 1
ATOM 648 O O . LEU A 1 82 ? -0.895 -6.242 -7.035 1 98.31 82 LEU A O 1
ATOM 652 N N . ASN A 1 83 ? -0.802 -7.762 -5.402 1 93.81 83 ASN A N 1
ATOM 653 C CA . ASN A 1 83 ? 0.588 -8.133 -5.637 1 93.81 83 ASN A CA 1
ATOM 654 C C . ASN A 1 83 ? 0.701 -9.539 -6.223 1 93.81 83 ASN A C 1
ATOM 656 O O . ASN A 1 83 ? -0.227 -10.344 -6.109 1 93.81 83 ASN A O 1
ATOM 660 N N . ASP A 1 84 ? 1.823 -9.906 -6.879 1 88.69 84 ASP A N 1
ATOM 661 C CA . ASP A 1 84 ? 2.35 -11.242 -7.113 1 88.69 84 ASP A CA 1
ATOM 662 C C . ASP A 1 84 ? 1.385 -12.07 -7.965 1 88.69 84 ASP A C 1
ATOM 664 O O . ASP A 1 84 ? 1.104 -13.227 -7.645 1 88.69 84 ASP A O 1
ATOM 668 N N . VAL A 1 85 ? 0.78 -11.477 -8.938 1 93.5 85 VAL A N 1
ATOM 669 C CA . VAL A 1 85 ? -0.005 -12.289 -9.859 1 93.5 85 VAL A CA 1
ATOM 670 C C . VAL A 1 85 ? 0.918 -13.211 -10.648 1 93.5 85 VAL A C 1
ATOM 672 O O . VAL A 1 85 ? 1.703 -12.758 -11.484 1 93.5 85 VAL A O 1
ATOM 675 N N . PHE A 1 86 ? 0.796 -14.539 -10.352 1 94.56 86 PHE A N 1
ATOM 676 C CA . PHE A 1 86 ? 1.743 -15.469 -10.953 1 94.56 86 PHE A CA 1
ATOM 677 C C . PHE A 1 86 ? 1.062 -16.797 -11.297 1 94.56 86 PHE A C 1
ATOM 679 O O . PHE A 1 86 ? 0.292 -17.328 -10.5 1 94.56 86 PHE A O 1
ATOM 686 N N . VAL A 1 87 ? 1.248 -17.188 -12.484 1 94 87 VAL A N 1
ATOM 687 C CA . VAL A 1 87 ? 0.858 -18.516 -12.938 1 94 87 VAL A CA 1
ATOM 688 C C . VAL A 1 87 ? 2.088 -19.281 -13.438 1 94 87 VAL A C 1
ATOM 690 O O . VAL A 1 87 ? 2.838 -18.781 -14.273 1 94 87 VAL A O 1
ATOM 693 N N . THR A 1 88 ? 2.252 -20.469 -12.875 1 91.62 88 THR A N 1
ATOM 694 C CA . THR A 1 88 ? 3.441 -21.25 -13.227 1 91.62 88 THR A CA 1
ATOM 695 C C . THR A 1 88 ? 3.445 -21.594 -14.711 1 91.62 88 THR A C 1
ATOM 697 O O . THR A 1 88 ? 2.389 -21.844 -15.297 1 91.62 88 THR A O 1
ATOM 700 N N . GLN A 1 89 ? 4.594 -21.547 -15.305 1 82.12 89 GLN A N 1
ATOM 701 C CA . GLN A 1 89 ? 4.746 -21.906 -16.719 1 82.12 89 GLN A CA 1
ATOM 702 C C . GLN A 1 89 ? 4.312 -23.344 -16.969 1 82.12 89 GLN A C 1
ATOM 704 O O . GLN A 1 89 ? 3.998 -23.703 -18.109 1 82.12 89 GLN A O 1
ATOM 709 N N . HIS A 1 90 ? 4.309 -24.078 -15.93 1 76 90 HIS A N 1
ATOM 710 C CA . HIS A 1 90 ? 3.988 -25.5 -16.047 1 76 90 HIS A CA 1
ATOM 711 C C . HIS A 1 90 ? 2.486 -25.719 -16.203 1 76 90 HIS A C 1
ATOM 713 O O . HIS A 1 90 ? 2.047 -26.812 -16.562 1 76 90 HIS A O 1
ATOM 719 N N . ALA A 1 91 ? 1.825 -24.625 -15.852 1 71.12 91 ALA A N 1
ATOM 720 C CA . ALA A 1 91 ? 0.374 -24.734 -15.984 1 71.12 91 ALA A CA 1
ATOM 721 C C . ALA A 1 91 ? -0.102 -24.094 -17.297 1 71.12 91 ALA A C 1
ATOM 723 O O . ALA A 1 91 ? 0.347 -23.016 -17.656 1 71.12 91 ALA A O 1
ATOM 724 N N . ARG A 1 92 ? -0.159 -24.797 -18.297 1 62.25 92 ARG A N 1
ATOM 725 C CA . ARG A 1 92 ? -0.701 -24.312 -19.562 1 62.25 92 ARG A CA 1
ATOM 726 C C . ARG A 1 92 ? -2.189 -24.016 -19.438 1 62.25 92 ARG A C 1
ATOM 728 O O . ARG A 1 92 ? -3.01 -24.609 -20.141 1 62.25 92 ARG A O 1
ATOM 735 N N . CYS A 1 93 ? -2.418 -23.453 -18.406 1 65.25 93 CYS A N 1
ATOM 736 C CA . CYS A 1 93 ? -3.854 -23.25 -18.234 1 65.25 93 CYS A CA 1
ATOM 737 C C . CYS A 1 93 ? -4.266 -21.844 -18.656 1 65.25 93 CYS A C 1
ATOM 739 O O . CYS A 1 93 ? -3.986 -20.875 -17.953 1 65.25 93 CYS A O 1
ATOM 741 N N . VAL A 1 94 ? -4.82 -21.875 -19.797 1 70.69 94 VAL A N 1
ATOM 742 C CA . VAL A 1 94 ? -5.359 -20.656 -20.375 1 70.69 94 VAL A CA 1
ATOM 743 C C . VAL A 1 94 ? -6.43 -20.078 -19.438 1 70.69 94 VAL A C 1
ATOM 745 O O . VAL A 1 94 ? -7.258 -20.812 -18.906 1 70.69 94 VAL A O 1
ATOM 748 N N . GLY A 1 95 ? -6.227 -18.812 -19.047 1 87.06 95 GLY A N 1
ATOM 749 C CA . GLY A 1 95 ? -7.293 -18.094 -18.359 1 87.06 95 GLY A CA 1
ATOM 750 C C . GLY A 1 95 ? -7.129 -18.078 -16.859 1 87.06 95 GLY A C 1
ATOM 751 O O . GLY A 1 95 ? -7.891 -17.406 -16.156 1 87.06 95 GLY A O 1
ATOM 752 N N . LEU A 1 96 ? -6.184 -18.812 -16.359 1 91.38 96 LEU A N 1
ATOM 753 C CA . LEU A 1 96 ? -6.02 -18.906 -14.914 1 91.38 96 LEU A CA 1
ATOM 754 C C . LEU A 1 96 ? -5.645 -17.547 -14.32 1 91.38 96 LEU A C 1
ATOM 756 O O . LEU A 1 96 ? -6.102 -17.203 -13.227 1 91.38 96 LEU A O 1
ATOM 760 N N . GLY A 1 97 ? -4.801 -16.844 -15.055 1 93.38 97 GLY A N 1
ATOM 761 C CA . GLY A 1 97 ? -4.48 -15.5 -14.625 1 93.38 97 GLY A CA 1
ATOM 762 C C . GLY A 1 97 ? -5.699 -14.617 -14.469 1 93.38 97 GLY A C 1
ATOM 763 O O . GLY A 1 97 ? -5.852 -13.938 -13.453 1 93.38 97 GLY A O 1
ATOM 764 N N . ARG A 1 98 ? -6.535 -14.758 -15.43 1 94.5 98 ARG A N 1
ATOM 765 C CA . ARG A 1 98 ? -7.77 -13.984 -15.406 1 94.5 98 ARG A CA 1
ATOM 766 C C . ARG A 1 98 ? -8.656 -14.391 -14.234 1 94.5 98 ARG A C 1
ATOM 768 O O . ARG A 1 98 ? -9.203 -13.539 -13.539 1 94.5 98 ARG A O 1
ATOM 775 N N . ALA A 1 99 ? -8.797 -15.633 -14.031 1 94.94 99 ALA A N 1
ATOM 776 C CA . ALA A 1 99 ? -9.633 -16.141 -12.945 1 94.94 99 ALA A CA 1
ATOM 777 C C . ALA A 1 99 ? -9.102 -15.695 -11.586 1 94.94 99 ALA A C 1
ATOM 779 O O . ALA A 1 99 ? -9.875 -15.344 -10.695 1 94.94 99 ALA A O 1
ATOM 780 N N . LEU A 1 100 ? -7.812 -15.664 -11.406 1 96.62 100 LEU A N 1
ATOM 781 C CA . LEU A 1 100 ? -7.184 -15.25 -10.156 1 96.62 100 LEU A CA 1
ATOM 782 C C . LEU A 1 100 ? -7.414 -13.766 -9.906 1 96.62 100 LEU A C 1
ATOM 784 O O . LEU A 1 100 ? -7.785 -13.367 -8.797 1 96.62 100 LEU A O 1
ATOM 788 N N . VAL A 1 101 ? -7.219 -12.953 -10.922 1 97.31 101 VAL A N 1
ATOM 789 C CA . VAL A 1 101 ? -7.406 -11.508 -10.789 1 97.31 101 VAL A CA 1
ATOM 790 C C . VAL A 1 101 ? -8.875 -11.203 -10.531 1 97.31 101 VAL A C 1
ATOM 792 O O . VAL A 1 101 ? -9.203 -10.344 -9.711 1 97.31 101 VAL A O 1
ATOM 795 N N . GLN A 1 102 ? -9.773 -11.891 -11.172 1 96.81 102 GLN A N 1
ATOM 796 C CA . GLN A 1 102 ? -11.203 -11.703 -10.953 1 96.81 102 GLN A CA 1
ATOM 797 C C . GLN A 1 102 ? -11.594 -12.07 -9.523 1 96.81 102 GLN A C 1
ATOM 799 O O . GLN A 1 102 ? -12.398 -11.383 -8.898 1 96.81 102 GLN A O 1
ATOM 804 N N . ARG A 1 103 ? -11.031 -13.133 -9.062 1 97.56 103 ARG A N 1
ATOM 805 C CA . ARG A 1 103 ? -11.281 -13.523 -7.676 1 97.56 103 ARG A CA 1
ATOM 806 C C . ARG A 1 103 ? -10.805 -12.445 -6.711 1 97.56 103 ARG A C 1
ATOM 808 O O . ARG A 1 103 ? -11.461 -12.164 -5.707 1 97.56 103 ARG A O 1
ATOM 815 N N . ALA A 1 104 ? -9.633 -11.906 -6.984 1 98.25 104 ALA A N 1
ATOM 816 C CA . ALA A 1 104 ? -9.102 -10.805 -6.184 1 98.25 104 ALA A CA 1
ATOM 817 C C . ALA A 1 104 ? -10.039 -9.609 -6.203 1 98.25 104 ALA A C 1
ATOM 819 O O . ALA A 1 104 ? -10.305 -9 -5.164 1 98.25 104 ALA A O 1
ATOM 820 N N . ALA A 1 105 ? -10.547 -9.297 -7.348 1 98.19 105 ALA A N 1
ATOM 821 C CA . ALA A 1 105 ? -11.477 -8.18 -7.488 1 98.19 105 ALA A CA 1
ATOM 822 C C . ALA A 1 105 ? -12.766 -8.43 -6.715 1 98.19 105 ALA A C 1
ATOM 824 O O . ALA A 1 105 ? -13.281 -7.535 -6.043 1 98.19 105 ALA A O 1
ATOM 825 N N . ASP A 1 106 ? -13.281 -9.609 -6.859 1 98.06 106 ASP A N 1
ATOM 826 C CA . ASP A 1 106 ? -14.492 -9.977 -6.125 1 98.06 106 ASP A CA 1
ATOM 827 C C . ASP A 1 106 ? -14.281 -9.844 -4.617 1 98.06 106 ASP A C 1
ATOM 829 O O . ASP A 1 106 ? -15.148 -9.336 -3.906 1 98.06 106 ASP A O 1
ATOM 833 N N . TYR A 1 107 ? -13.195 -10.305 -4.148 1 98.44 107 TYR A N 1
ATOM 834 C CA . TYR A 1 107 ? -12.859 -10.18 -2.734 1 98.44 107 TYR A CA 1
ATOM 835 C C . TYR A 1 107 ? -12.781 -8.711 -2.324 1 98.44 107 TYR A C 1
ATOM 837 O O . TYR A 1 107 ? -13.32 -8.32 -1.286 1 98.44 107 TYR A O 1
ATOM 845 N N . ALA A 1 108 ? -12.062 -7.918 -3.152 1 98.5 108 ALA A N 1
ATOM 846 C CA . ALA A 1 108 ? -11.93 -6.492 -2.865 1 98.5 108 ALA A CA 1
ATOM 847 C C . ALA A 1 108 ? -13.297 -5.824 -2.75 1 98.5 108 ALA A C 1
ATOM 849 O O . ALA A 1 108 ? -13.523 -5.016 -1.85 1 98.5 108 ALA A O 1
ATOM 850 N N . ARG A 1 109 ? -14.203 -6.164 -3.615 1 97.81 109 ARG A N 1
ATOM 851 C CA . ARG A 1 109 ? -15.562 -5.645 -3.551 1 97.81 109 ARG A CA 1
ATOM 852 C C . ARG A 1 109 ? -16.25 -6.055 -2.25 1 97.81 109 ARG A C 1
ATOM 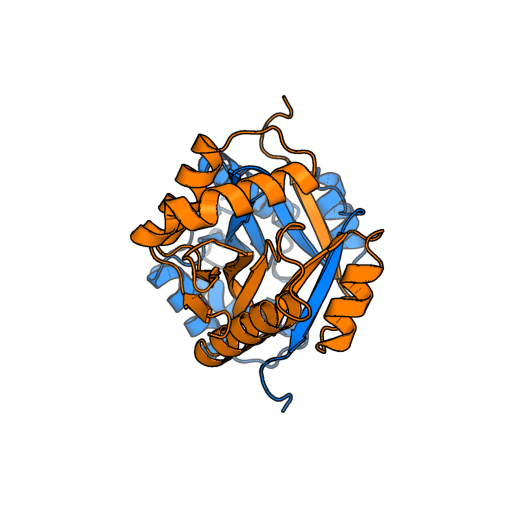854 O O . ARG A 1 109 ? -16.922 -5.246 -1.616 1 97.81 109 ARG A O 1
ATOM 861 N N . SER A 1 110 ? -16.031 -7.289 -1.88 1 97.62 110 SER A N 1
ATOM 862 C CA . SER A 1 110 ? -16.641 -7.789 -0.655 1 97.62 110 SER A CA 1
ATOM 863 C C . SER A 1 110 ? -16.094 -7.074 0.573 1 97.62 110 SER A C 1
ATOM 865 O O . SER A 1 110 ? -16.734 -7.043 1.623 1 97.62 110 SER A O 1
ATOM 867 N N . GLN A 1 111 ? -14.898 -6.562 0.443 1 97.19 111 GLN A N 1
ATOM 868 C CA . GLN A 1 111 ? -14.273 -5.801 1.519 1 97.19 111 GLN A CA 1
ATOM 869 C C . GLN A 1 111 ? -14.609 -4.316 1.407 1 97.19 111 GLN A C 1
ATOM 871 O O . GLN A 1 111 ? -14 -3.486 2.084 1 97.19 111 GLN A O 1
ATOM 876 N N . GLU A 1 112 ? -15.469 -3.938 0.463 1 97.25 112 GLU A N 1
ATOM 877 C CA . GLU A 1 112 ? -15.891 -2.562 0.214 1 97.25 112 GLU A CA 1
ATOM 878 C C . GLU A 1 112 ? -14.703 -1.675 -0.138 1 97.25 112 GLU A C 1
ATOM 880 O O . GLU A 1 112 ? -14.656 -0.503 0.244 1 97.25 112 GLU A O 1
ATOM 885 N N . ALA A 1 113 ? -13.719 -2.254 -0.762 1 98.31 113 ALA A N 1
ATOM 886 C CA . ALA A 1 113 ? -12.578 -1.471 -1.246 1 98.31 113 ALA A CA 1
ATOM 887 C C . ALA A 1 113 ? -13.008 -0.514 -2.355 1 98.31 113 ALA A C 1
ATOM 889 O O . ALA A 1 113 ? -13.836 -0.865 -3.201 1 98.31 113 ALA A O 1
ATOM 890 N N . SER A 1 114 ? -12.398 0.677 -2.324 1 98 114 SER A N 1
ATOM 891 C CA . SER A 1 114 ? -12.703 1.68 -3.34 1 98 114 SER A CA 1
ATOM 892 C C . SER A 1 114 ? -12.102 1.304 -4.688 1 98 114 SER A C 1
ATOM 894 O O . SER A 1 114 ? -12.727 1.508 -5.73 1 98 114 SER A O 1
ATOM 896 N N . TYR A 1 115 ? -10.875 0.8 -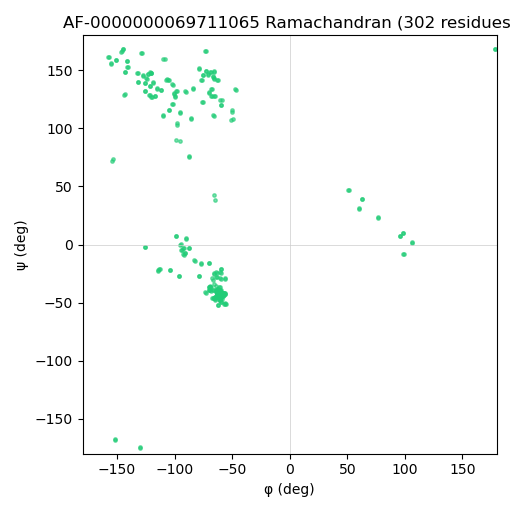4.68 1 98 115 TYR A N 1
ATOM 897 C CA . TYR A 1 115 ? -10.203 0.362 -5.895 1 98 115 TYR A CA 1
ATOM 898 C C . TYR A 1 115 ? -9.141 -0.689 -5.586 1 98 115 TYR A C 1
ATOM 900 O O . TYR A 1 115 ? -8.758 -0.865 -4.426 1 98 115 TYR A O 1
ATOM 908 N N . LEU A 1 116 ? -8.891 -1.429 -6.578 1 98.44 116 LEU A N 1
ATOM 909 C CA . LEU A 1 116 ? -7.777 -2.375 -6.605 1 98.44 116 LEU A CA 1
ATOM 910 C C . LEU A 1 116 ? -6.594 -1.804 -7.379 1 98.44 116 LEU A C 1
ATOM 912 O O . LEU A 1 116 ? -6.762 -1.271 -8.477 1 98.44 116 LEU A O 1
ATOM 916 N N . VAL A 1 117 ? -5.391 -1.866 -6.734 1 98.25 117 VAL A N 1
ATOM 917 C CA . VAL A 1 117 ? -4.238 -1.232 -7.367 1 98.25 117 VAL A CA 1
ATOM 918 C C . VAL A 1 117 ? -3.113 -2.252 -7.535 1 98.25 117 VAL A C 1
ATOM 920 O O . VAL A 1 117 ? -2.93 -3.129 -6.688 1 98.25 117 VAL A O 1
ATOM 923 N N . LEU A 1 118 ? -2.414 -2.18 -8.602 1 97.81 118 LEU A N 1
ATOM 924 C CA . LEU A 1 118 ? -1.277 -3.059 -8.844 1 97.81 118 LEU A CA 1
ATOM 925 C C . LEU A 1 118 ? -0.171 -2.324 -9.594 1 97.81 118 LEU A C 1
ATOM 927 O O . LEU A 1 118 ? -0.359 -1.185 -10.023 1 97.81 118 LEU A O 1
ATOM 931 N N . GLU A 1 119 ? 1.005 -2.982 -9.633 1 96.19 119 GLU A N 1
ATOM 932 C CA . GLU A 1 119 ? 2.125 -2.498 -10.438 1 96.19 119 GLU A CA 1
ATOM 933 C C . GLU A 1 119 ? 2.656 -3.592 -11.359 1 96.19 119 GLU A C 1
ATOM 935 O O . GLU A 1 119 ? 2.645 -4.77 -11 1 96.19 119 GLU A O 1
ATOM 940 N N . THR A 1 120 ? 3.084 -3.223 -12.484 1 94.69 120 THR A N 1
ATOM 941 C CA . THR A 1 120 ? 3.762 -4.117 -13.414 1 94.69 120 THR A CA 1
ATOM 942 C C . THR A 1 120 ? 4.906 -3.398 -14.117 1 94.69 120 THR A C 1
ATOM 944 O O . THR A 1 120 ? 4.918 -2.168 -14.203 1 94.69 120 THR A O 1
ATOM 947 N N . GLN A 1 121 ? 5.836 -4.133 -14.609 1 93.44 121 GLN A N 1
ATOM 948 C CA . GLN A 1 121 ? 7.012 -3.547 -15.242 1 93.44 121 GLN A CA 1
ATOM 949 C C . GLN A 1 121 ? 6.641 -2.818 -16.531 1 93.44 121 GLN A C 1
ATOM 951 O O . GLN A 1 121 ? 5.797 -3.289 -17.297 1 93.44 121 GLN A O 1
ATOM 956 N N . LYS A 1 122 ? 7.348 -1.72 -16.766 1 94.06 122 LYS A N 1
ATOM 957 C CA . LYS A 1 122 ? 7.129 -0.896 -17.953 1 94.06 122 LYS A CA 1
ATOM 958 C C . LYS A 1 122 ? 7.355 -1.7 -19.219 1 94.06 122 LYS A C 1
ATOM 960 O O . LYS A 1 122 ? 6.719 -1.444 -20.25 1 94.06 122 LYS A O 1
ATOM 965 N N . GLU A 1 123 ? 8.234 -2.709 -19.172 1 94.06 123 GLU A N 1
ATOM 966 C CA . GLU A 1 123 ? 8.602 -3.482 -20.359 1 94.06 123 GLU A CA 1
ATOM 967 C C . GLU A 1 123 ? 7.695 -4.695 -20.531 1 94.06 123 GLU A C 1
ATOM 969 O O . GLU A 1 123 ? 7.766 -5.387 -21.547 1 94.06 123 GLU A O 1
ATOM 974 N N . ASN A 1 124 ? 6.867 -4.926 -19.547 1 92.12 124 ASN A N 1
ATOM 975 C CA . ASN A 1 124 ? 5.977 -6.082 -19.625 1 92.12 124 ASN A CA 1
ATOM 976 C C . ASN A 1 124 ? 4.676 -5.742 -20.344 1 92.12 124 ASN A C 1
ATOM 978 O O . ASN A 1 124 ? 3.609 -5.707 -19.719 1 92.12 124 ASN A O 1
ATOM 982 N N . LEU A 1 125 ? 4.734 -5.637 -21.625 1 94.75 125 LEU A N 1
ATOM 983 C CA . LEU A 1 125 ? 3.605 -5.207 -22.438 1 94.75 125 LEU A CA 1
ATOM 984 C C . LEU A 1 125 ? 2.467 -6.219 -22.375 1 94.75 125 LEU A C 1
ATOM 986 O O . LEU A 1 125 ? 1.293 -5.848 -22.422 1 94.75 125 LEU A O 1
ATOM 990 N N . ARG A 1 126 ? 2.818 -7.422 -22.281 1 91.69 126 ARG A N 1
ATOM 991 C CA . ARG A 1 126 ? 1.813 -8.477 -22.188 1 91.69 126 ARG A CA 1
ATOM 992 C C . ARG A 1 126 ? 0.952 -8.297 -20.938 1 91.69 126 ARG A C 1
ATOM 994 O O . ARG A 1 126 ? -0.276 -8.375 -21.016 1 91.69 126 ARG A O 1
ATOM 1001 N N . ALA A 1 127 ? 1.618 -8.07 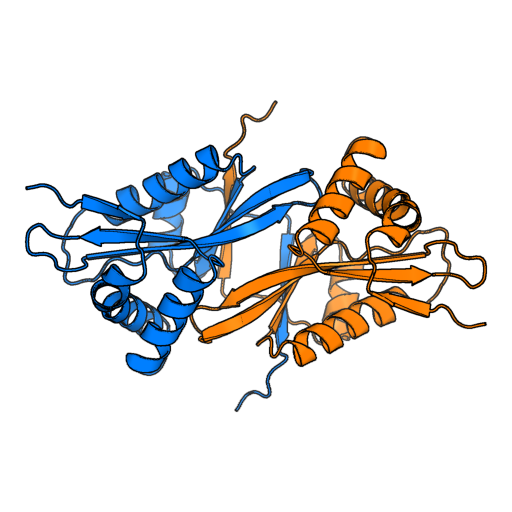-19.797 1 92.81 127 ALA A N 1
ATOM 1002 C CA . ALA A 1 127 ? 0.885 -7.844 -18.562 1 92.81 127 ALA A CA 1
ATOM 1003 C C . ALA A 1 127 ? 0.038 -6.574 -18.641 1 92.81 127 ALA A C 1
ATOM 1005 O O . ALA A 1 127 ? -1.106 -6.555 -18.1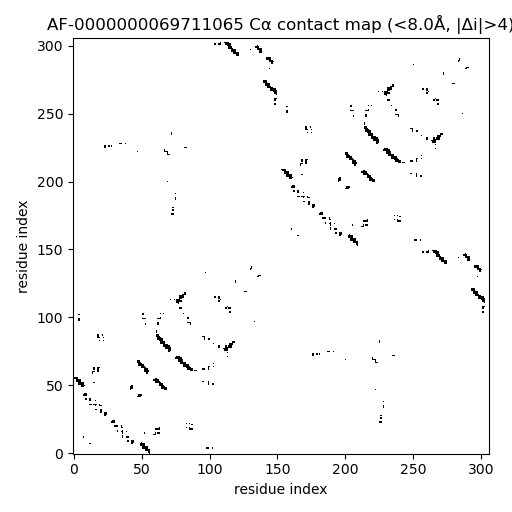88 1 92.81 127 ALA A O 1
ATOM 1006 N N . GLN A 1 128 ? 0.582 -5.535 -19.219 1 96.12 128 GLN A N 1
ATOM 1007 C CA . GLN A 1 128 ? -0.145 -4.281 -19.391 1 96.12 128 GLN A CA 1
ATOM 1008 C C . GLN A 1 128 ? -1.443 -4.5 -20.156 1 96.12 128 GLN A C 1
ATOM 1010 O O . GLN A 1 128 ? -2.514 -4.082 -19.703 1 96.12 128 GLN A O 1
ATOM 1015 N N . GLY A 1 129 ? -1.32 -5.172 -21.312 1 96.12 129 GLY A N 1
ATOM 1016 C CA . GLY A 1 129 ? -2.508 -5.492 -22.094 1 96.12 129 GLY A CA 1
ATOM 1017 C C . GLY A 1 129 ? -3.496 -6.363 -21.344 1 96.12 129 GLY A C 1
ATOM 1018 O O . GLY A 1 129 ? -4.707 -6.16 -21.438 1 96.12 129 GLY A O 1
ATOM 1019 N N . PHE A 1 130 ? -2.949 -7.289 -20.625 1 94.69 130 PHE A N 1
ATOM 1020 C CA . PHE A 1 130 ? -3.75 -8.195 -19.812 1 94.69 130 PHE A CA 1
ATOM 1021 C C . PHE A 1 130 ? -4.57 -7.422 -18.781 1 94.69 130 PHE A C 1
ATOM 1023 O O . PHE A 1 130 ? -5.789 -7.602 -18.688 1 94.69 130 PHE A O 1
ATOM 1030 N N . TYR A 1 131 ? -4.004 -6.5 -18 1 96.81 131 TYR A N 1
ATOM 1031 C CA . TYR A 1 131 ? -4.691 -5.734 -16.969 1 96.81 131 TYR A CA 1
ATOM 1032 C C . TYR A 1 131 ? -5.68 -4.75 -17.578 1 96.81 131 TYR A C 1
ATOM 1034 O O . TYR A 1 131 ? -6.785 -4.566 -17.062 1 96.81 131 TYR A O 1
ATOM 1042 N N . GLU A 1 132 ? -5.289 -4.125 -18.688 1 97.69 132 GLU A N 1
ATOM 1043 C CA . GLU A 1 132 ? -6.195 -3.205 -19.375 1 97.69 132 GLU A CA 1
ATOM 1044 C C . GLU A 1 132 ? -7.441 -3.928 -19.875 1 97.69 132 GLU A C 1
ATOM 1046 O O . GLU A 1 132 ? -8.555 -3.396 -19.781 1 97.69 132 GLU A O 1
ATOM 1051 N N . ALA A 1 133 ? -7.258 -5.156 -20.375 1 96.75 133 ALA A N 1
ATOM 1052 C CA . ALA A 1 133 ? -8.383 -5.969 -20.828 1 96.75 133 ALA A CA 1
ATOM 1053 C C . ALA A 1 133 ? -9.328 -6.305 -19.688 1 96.75 133 ALA A C 1
ATOM 1055 O O . ALA A 1 133 ? -10.523 -6.539 -19.906 1 96.75 133 ALA A O 1
ATOM 1056 N N . LEU A 1 134 ? -8.859 -6.301 -18.484 1 96.69 134 LEU A N 1
ATOM 1057 C CA . LEU A 1 134 ? -9.656 -6.629 -17.312 1 96.69 134 LEU A CA 1
ATOM 1058 C C . LEU A 1 134 ? -10.273 -5.371 -16.703 1 96.69 134 LEU A C 1
ATOM 1060 O O . LEU A 1 134 ? -10.953 -5.441 -15.672 1 96.69 134 LEU A O 1
ATOM 1064 N N . GLY A 1 135 ? -9.969 -4.184 -17.266 1 97.62 135 GLY A N 1
ATOM 1065 C CA . GLY A 1 135 ? -10.625 -2.955 -16.859 1 97.62 135 GLY A CA 1
ATOM 1066 C C . GLY A 1 135 ? -9.742 -2.057 -16.016 1 97.62 135 GLY A C 1
ATOM 1067 O O . GLY A 1 135 ? -10.164 -0.983 -15.586 1 97.62 135 GLY A O 1
ATOM 1068 N N . PHE A 1 136 ? -8.516 -2.516 -15.828 1 98.19 136 PHE A N 1
ATOM 1069 C CA . PHE A 1 136 ? -7.578 -1.644 -15.125 1 98.19 136 PHE A CA 1
ATOM 1070 C C . PHE A 1 136 ? -7.18 -0.46 -16 1 98.19 136 PHE A C 1
ATOM 1072 O O . PHE A 1 136 ? -7.051 -0.596 -17.219 1 98.19 136 PHE A O 1
ATOM 1079 N N . MET A 1 137 ? -6.969 0.65 -15.32 1 98.06 137 MET A N 1
ATOM 1080 C CA . MET A 1 137 ? -6.504 1.854 -16 1 98.06 137 MET A CA 1
ATOM 1081 C C . MET A 1 137 ? -5.148 2.297 -15.469 1 98.06 137 MET A C 1
ATOM 1083 O O . MET A 1 137 ? -4.918 2.268 -14.258 1 98.06 137 MET A O 1
ATOM 1087 N N . ARG A 1 138 ? -4.352 2.691 -16.375 1 97.19 138 ARG A N 1
ATOM 1088 C CA . ARG A 1 138 ? -3.021 3.154 -15.977 1 97.19 138 ARG A CA 1
ATOM 1089 C C . ARG A 1 138 ? -3.104 4.48 -15.234 1 97.19 138 ARG A C 1
ATOM 1091 O O . ARG A 1 138 ? -3.811 5.398 -15.656 1 97.19 138 ARG A O 1
ATOM 1098 N N . GLU A 1 139 ? -2.412 4.48 -14.094 1 96 139 GLU A N 1
ATOM 1099 C CA . GLU A 1 139 ? -2.289 5.738 -13.359 1 96 139 GLU A CA 1
ATOM 1100 C C . GLU A 1 139 ? -1.425 6.738 -14.117 1 96 139 GLU A C 1
ATOM 1102 O O . GLU A 1 139 ? -0.319 6.41 -14.547 1 96 139 GLU A O 1
ATOM 1107 N N . GLN A 1 140 ? -1.967 7.957 -14.305 1 93.44 140 GLN A N 1
ATOM 1108 C CA . GLN A 1 140 ? -1.243 8.93 -15.117 1 93.44 140 GLN A CA 1
ATOM 1109 C C . GLN A 1 140 ? -1.033 10.234 -14.359 1 93.44 140 GLN A C 1
ATOM 1111 O O . GLN A 1 140 ? -0.371 11.148 -14.859 1 93.44 140 GLN A O 1
ATOM 1116 N N . GLN A 1 141 ? -1.535 10.344 -13.172 1 92.38 141 GLN A N 1
ATOM 1117 C CA . GLN A 1 141 ? -1.529 11.625 -12.477 1 92.38 141 GLN A CA 1
ATOM 1118 C C . GLN A 1 141 ? -0.457 11.664 -11.398 1 92.38 141 GLN A C 1
ATOM 1120 O O . GLN A 1 141 ? 0.004 12.734 -11.008 1 92.38 141 GLN A O 1
ATOM 1125 N N . PHE A 1 142 ? -0.073 10.508 -10.992 1 94.19 142 PHE A N 1
ATOM 1126 C CA . PHE A 1 142 ? 0.829 10.469 -9.844 1 94.19 142 PHE A CA 1
ATOM 1127 C C . PHE A 1 142 ? 2.137 9.773 -10.211 1 94.19 142 PHE A C 1
ATOM 1129 O O . PHE A 1 142 ? 2.156 8.883 -11.062 1 94.19 142 PHE A O 1
ATOM 1136 N N . LEU A 1 143 ? 3.197 10.227 -9.562 1 95.31 143 LEU A N 1
ATOM 1137 C CA . LEU A 1 143 ? 4.512 9.602 -9.625 1 95.31 143 LEU A CA 1
ATOM 1138 C C . LEU A 1 143 ? 4.836 8.891 -8.32 1 95.31 143 LEU A C 1
ATOM 1140 O O . LEU A 1 143 ? 4.527 9.398 -7.234 1 95.31 143 LEU A O 1
ATOM 1144 N N . THR A 1 144 ? 5.477 7.754 -8.438 1 97.38 144 THR A N 1
ATOM 1145 C CA . THR A 1 144 ? 5.895 6.996 -7.258 1 97.38 144 THR A CA 1
ATOM 1146 C C . THR A 1 144 ? 7.359 7.266 -6.934 1 97.38 144 THR A C 1
ATOM 1148 O O . THR A 1 144 ? 8.203 7.297 -7.832 1 97.38 144 THR A O 1
ATOM 1151 N N . TYR A 1 145 ? 7.656 7.543 -5.68 1 97.94 145 TYR A N 1
ATOM 1152 C CA . TYR A 1 145 ? 9.008 7.719 -5.16 1 97.94 145 TYR A CA 1
ATOM 1153 C C . TYR A 1 145 ? 9.297 6.711 -4.055 1 97.94 145 TYR A C 1
ATOM 1155 O O . TYR A 1 145 ? 8.406 6.328 -3.301 1 97.94 145 TYR A O 1
ATOM 1163 N N . GLU A 1 146 ? 10.578 6.293 -3.955 1 97.94 146 GLU A N 1
ATOM 1164 C CA . GLU A 1 146 ? 11.008 5.371 -2.906 1 97.94 146 GLU A CA 1
ATOM 1165 C C . GLU A 1 146 ? 12.273 5.867 -2.217 1 97.94 146 GLU A C 1
ATOM 1167 O O . GLU A 1 146 ? 13.156 6.438 -2.861 1 97.94 146 GLU A O 1
ATOM 1172 N N . LEU A 1 147 ? 12.305 5.715 -0.958 1 98.19 147 LEU A N 1
ATOM 1173 C CA . LEU A 1 147 ? 13.5 5.922 -0.151 1 98.19 147 LEU A CA 1
ATOM 1174 C C . LEU A 1 147 ? 14.031 4.598 0.384 1 98.19 147 LEU A C 1
ATOM 1176 O O . LEU A 1 147 ? 13.383 3.947 1.202 1 98.19 147 LEU A O 1
ATOM 1180 N N . GLU A 1 148 ? 15.172 4.141 -0.089 1 97.88 148 GLU A N 1
ATOM 1181 C CA . GLU A 1 148 ? 15.812 2.922 0.399 1 97.88 148 GLU A CA 1
ATOM 1182 C C . GLU A 1 148 ? 16.25 3.076 1.85 1 97.88 148 GLU A C 1
ATOM 1184 O O . GLU A 1 148 ? 16.922 4.055 2.199 1 97.88 148 GLU A O 1
ATOM 1189 N N . LEU A 1 149 ? 15.867 2.156 2.674 1 97.69 149 LEU A N 1
ATOM 1190 C CA . LEU A 1 149 ? 16.156 2.301 4.094 1 97.69 149 LEU A CA 1
ATOM 1191 C C . LEU A 1 149 ? 17.141 1.232 4.559 1 97.69 149 LEU A C 1
ATOM 1193 O O . LEU A 1 149 ? 17.656 1.3 5.676 1 97.69 149 LEU A O 1
ATOM 1197 N N . THR A 1 150 ? 17.25 0.181 3.842 1 88.31 150 THR A N 1
ATOM 1198 C CA . THR A 1 150 ? 18.219 -0.867 4.168 1 88.31 150 THR A CA 1
ATOM 1199 C C . THR A 1 150 ? 19.469 -0.747 3.299 1 88.31 150 THR A C 1
ATOM 1201 O O . THR A 1 150 ? 19.359 -0.463 2.102 1 88.31 150 THR A O 1
ATOM 1204 N N . PRO A 1 151 ? 20.578 -0.731 4.062 1 69.88 151 PRO A N 1
ATOM 1205 C CA . PRO A 1 151 ? 21.844 -0.622 3.314 1 69.88 151 PRO A CA 1
ATOM 1206 C C . PRO A 1 151 ? 21.938 -1.646 2.188 1 69.88 151 PRO A C 1
ATOM 1208 O O . PRO A 1 151 ? 21.438 -2.762 2.312 1 69.88 151 PRO A O 1
ATOM 1211 N N . GLN A 1 152 ? 21.984 -1.181 0.995 1 56.09 152 GLN A N 1
ATOM 1212 C CA . GLN A 1 152 ? 22.266 -2.066 -0.131 1 56.09 152 GLN A CA 1
ATOM 1213 C C . GLN A 1 152 ? 23.516 -2.902 0.122 1 56.09 152 GLN A C 1
ATOM 1215 O O . GLN A 1 152 ? 24.547 -2.379 0.562 1 56.09 152 GLN A O 1
ATOM 1220 N N . ALA A 1 153 ? 23.219 -4.129 0.365 1 43.03 153 ALA A N 1
ATOM 1221 C CA . ALA A 1 153 ? 24.422 -4.961 0.485 1 43.03 153 ALA A CA 1
ATOM 1222 C C . ALA A 1 153 ? 25.344 -4.762 -0.71 1 43.03 153 ALA A C 1
ATOM 1224 O O . ALA A 1 153 ? 24.891 -4.488 -1.822 1 43.03 153 ALA A O 1
ATOM 1225 N N . MET B 1 1 ? 9.547 27.719 22.5 1 58.16 1 MET B N 1
ATOM 1226 C CA . MET B 1 1 ? 9.555 26.266 22.547 1 58.16 1 MET B CA 1
ATOM 1227 C C . MET B 1 1 ? 9.383 25.672 21.141 1 58.16 1 MET B C 1
ATOM 1229 O O . MET B 1 1 ? 8.773 26.297 20.281 1 58.16 1 MET B O 1
ATOM 1233 N N . ALA B 1 2 ? 10.203 24.656 20.781 1 68.56 2 ALA B N 1
ATOM 1234 C CA . ALA B 1 2 ? 10.281 24.156 19.422 1 68.56 2 ALA B CA 1
ATOM 1235 C C . ALA B 1 2 ? 9.086 23.281 19.078 1 68.56 2 ALA B C 1
ATOM 1237 O O . ALA B 1 2 ? 8.398 22.781 19.984 1 68.56 2 ALA B O 1
ATOM 1238 N N . ASN B 1 3 ? 8.578 23.344 17.938 1 81.06 3 ASN B N 1
ATOM 1239 C CA . ASN B 1 3 ? 7.555 22.406 17.469 1 81.06 3 ASN B CA 1
ATOM 1240 C C . ASN B 1 3 ? 7.949 20.969 17.766 1 81.06 3 ASN B C 1
ATOM 1242 O O . ASN B 1 3 ? 9.125 20.609 17.688 1 81.06 3 ASN B O 1
ATOM 1246 N N . LEU B 1 4 ? 7.008 20.266 18.281 1 88.94 4 LEU B N 1
ATOM 1247 C CA . LEU B 1 4 ? 7.223 18.859 18.609 1 88.94 4 LEU B CA 1
ATOM 1248 C C . LEU B 1 4 ? 6.59 17.953 17.562 1 88.94 4 LEU B C 1
ATOM 1250 O O . LEU B 1 4 ? 5.484 18.219 17.094 1 88.94 4 LEU B O 1
ATOM 1254 N N . ILE B 1 5 ? 7.273 16.953 17.203 1 95.06 5 ILE B N 1
ATOM 1255 C CA . ILE B 1 5 ? 6.703 15.898 16.375 1 95.06 5 ILE B CA 1
ATOM 1256 C C . ILE B 1 5 ? 6.367 14.688 17.25 1 95.06 5 ILE B C 1
ATOM 1258 O O . ILE B 1 5 ? 7.25 14.117 17.891 1 95.06 5 ILE B O 1
ATOM 1262 N N . LEU B 1 6 ? 5.125 14.328 17.25 1 96.06 6 LEU B N 1
ATOM 1263 C CA . LEU B 1 6 ? 4.637 13.258 18.109 1 96.06 6 LEU B CA 1
ATOM 1264 C C . LEU B 1 6 ? 3.973 12.164 17.281 1 96.06 6 LEU B C 1
ATOM 1266 O O . LEU B 1 6 ? 3.402 12.438 16.219 1 96.06 6 LEU B O 1
ATOM 1270 N N . GLN B 1 7 ? 4.129 10.93 17.797 1 97.69 7 GLN B N 1
ATOM 1271 C CA . GLN B 1 7 ? 3.258 9.883 17.266 1 97.69 7 GLN B CA 1
ATOM 1272 C C . GLN B 1 7 ? 1.841 10.016 17.812 1 97.69 7 GLN B C 1
ATOM 1274 O O . GLN B 1 7 ? 1.642 10.016 19.031 1 97.69 7 GLN B O 1
ATOM 1279 N N . ALA B 1 8 ? 0.888 10.133 16.984 1 97.5 8 ALA B N 1
ATOM 1280 C CA . ALA B 1 8 ? -0.495 10.398 17.375 1 97.5 8 ALA B CA 1
ATOM 1281 C C . ALA B 1 8 ? -1.137 9.164 18 1 97.5 8 ALA B C 1
ATOM 1283 O O . ALA B 1 8 ? -0.736 8.031 17.703 1 97.5 8 ALA B O 1
ATOM 1284 N N . ASN B 1 9 ? -1.996 9.352 18.859 1 96.94 9 ASN B N 1
ATOM 1285 C CA . ASN B 1 9 ? -2.971 8.375 19.328 1 96.94 9 ASN B CA 1
ATOM 1286 C C . ASN B 1 9 ? -4.387 8.938 19.312 1 96.94 9 ASN B C 1
ATOM 1288 O O . ASN B 1 9 ? -4.609 10.047 18.828 1 96.94 9 ASN B O 1
ATOM 1292 N N . GLU B 1 10 ? -5.348 8.219 19.812 1 96.75 10 GLU B N 1
ATOM 1293 C CA . GLU B 1 10 ? -6.75 8.586 19.656 1 96.75 10 GLU B CA 1
ATOM 1294 C C . GLU B 1 10 ? -7.047 9.914 20.359 1 96.75 10 GLU B C 1
ATOM 1296 O O . GLU B 1 10 ? -7.941 10.648 19.938 1 96.75 10 GLU B O 1
ATOM 1301 N N . SER B 1 11 ? -6.312 10.25 21.391 1 95.62 11 SER B N 1
ATOM 1302 C CA . SER B 1 11 ? -6.535 11.508 22.094 1 95.62 11 SER B CA 1
ATOM 1303 C C . SER B 1 11 ? -6.117 12.703 21.25 1 95.62 11 SER B C 1
ATOM 1305 O O . SER B 1 11 ? -6.48 13.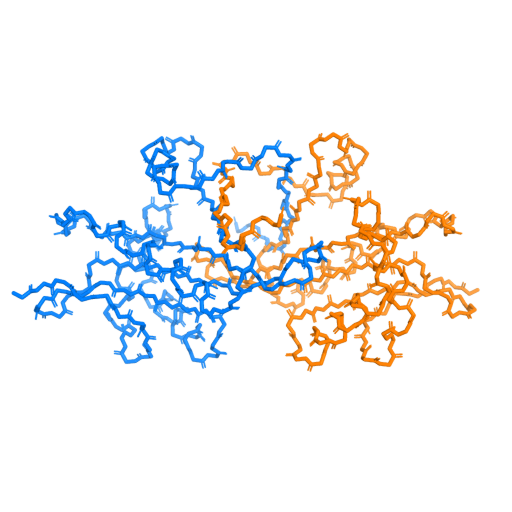844 21.562 1 95.62 11 SER B O 1
ATOM 1307 N N . HIS B 1 12 ? -5.336 12.5 20.188 1 96.25 12 HIS B N 1
ATOM 1308 C CA . HIS B 1 12 ? -4.855 13.578 19.328 1 96.25 12 HIS B CA 1
ATOM 1309 C C . HIS B 1 12 ? -5.77 13.758 18.125 1 96.25 12 HIS B C 1
ATOM 1311 O O . HIS B 1 12 ? -5.531 14.633 17.281 1 96.25 12 HIS B O 1
ATOM 1317 N N . CYS B 1 13 ? -6.852 12.945 18.016 1 95.19 13 CYS B N 1
ATOM 1318 C CA . CYS B 1 13 ? -7.691 12.922 16.828 1 95.19 13 CYS B CA 1
ATOM 1319 C C . CYS B 1 13 ? -8.258 14.305 16.531 1 95.19 13 CYS B C 1
ATOM 1321 O O . CYS B 1 13 ? -8.266 14.75 15.383 1 95.19 13 CYS B O 1
ATOM 1323 N N . HIS B 1 14 ? -8.664 14.969 17.562 1 93.19 14 HIS B N 1
ATOM 1324 C CA . HIS B 1 14 ? -9.297 16.266 17.375 1 93.19 14 HIS B CA 1
ATOM 1325 C C . HIS B 1 14 ? -8.305 17.297 16.844 1 93.19 14 HIS B C 1
ATOM 1327 O O . HIS B 1 14 ? -8.68 18.188 16.078 1 93.19 14 HIS B O 1
ATOM 1333 N N . ASP B 1 15 ? -7.023 17.141 17.172 1 93 15 ASP B N 1
ATOM 1334 C CA . ASP B 1 15 ? -5.98 18.062 16.734 1 93 15 ASP B CA 1
ATOM 1335 C C . ASP B 1 15 ? -5.574 17.781 15.281 1 93 15 ASP B C 1
ATOM 1337 O O . ASP B 1 15 ? -5.164 18.688 14.555 1 93 15 ASP B O 1
ATOM 1341 N N . ILE B 1 16 ? -5.723 16.578 14.836 1 96.25 16 ILE B N 1
ATOM 1342 C CA . ILE B 1 16 ? -5.207 16.141 13.547 1 96.25 16 ILE B CA 1
ATOM 1343 C C . ILE B 1 16 ? -6.309 16.219 12.492 1 96.25 16 ILE B C 1
ATOM 1345 O O . ILE B 1 16 ? -6.039 16.5 11.32 1 96.25 16 ILE B O 1
ATOM 1349 N N . ALA B 1 17 ? -7.559 16.109 12.898 1 97.19 17 ALA B N 1
ATOM 1350 C CA . ALA B 1 17 ? -8.695 16 11.984 1 97.19 17 ALA B CA 1
ATOM 1351 C C . ALA B 1 17 ? -8.805 17.234 11.102 1 97.19 17 ALA B C 1
ATOM 1353 O O . ALA B 1 17 ? -9 17.125 9.891 1 97.19 17 ALA B O 1
ATOM 1354 N N . PRO B 1 18 ? -8.664 18.438 11.656 1 96.19 18 PRO B N 1
ATOM 1355 C CA . PRO B 1 18 ? -8.734 19.625 10.781 1 96.19 18 PRO B CA 1
ATOM 1356 C C . PRO B 1 18 ? -7.617 19.641 9.734 1 96.19 18 PRO B C 1
ATOM 1358 O O . PRO B 1 18 ? -7.84 20.078 8.602 1 96.19 18 PRO B O 1
ATOM 1361 N N . LEU B 1 19 ? -6.41 19.219 10.094 1 96.25 19 LEU B N 1
ATOM 1362 C CA . LEU B 1 19 ? -5.301 19.141 9.148 1 96.25 19 LEU B CA 1
ATOM 1363 C C . LEU B 1 19 ? -5.613 18.156 8.031 1 96.25 19 LEU B C 1
ATOM 1365 O O . LEU B 1 19 ? -5.398 18.453 6.855 1 96.25 19 LEU B O 1
ATOM 1369 N N . PHE B 1 20 ? -6.156 16.984 8.469 1 97.81 20 PHE B N 1
ATOM 1370 C CA . PHE B 1 20 ? -6.516 15.938 7.52 1 97.81 20 PHE B CA 1
ATOM 1371 C C . PHE B 1 20 ? -7.605 16.422 6.57 1 97.81 20 PHE B C 1
ATOM 1373 O O . PHE B 1 20 ? -7.539 16.172 5.363 1 97.81 20 PHE B O 1
ATOM 1380 N N . ASN B 1 21 ? -8.531 17.094 7.141 1 97.75 21 ASN B N 1
ATOM 1381 C CA . ASN B 1 21 ? -9.602 17.656 6.32 1 97.75 21 ASN B CA 1
ATOM 1382 C C . ASN B 1 21 ? -9.062 18.672 5.324 1 97.75 21 ASN B C 1
ATOM 1384 O O . ASN B 1 21 ? -9.461 18.688 4.16 1 97.75 21 ASN B O 1
ATOM 1388 N N . GLU B 1 22 ? -8.188 19.531 5.719 1 95.38 22 GLU B N 1
ATOM 1389 C CA . GLU B 1 22 ? -7.559 20.516 4.832 1 95.38 22 GLU B CA 1
ATOM 1390 C C . GLU B 1 22 ? -6.77 19.828 3.721 1 95.38 22 GLU B C 1
ATOM 1392 O O . GLU B 1 22 ? -6.805 20.25 2.566 1 95.38 22 GLU B O 1
ATOM 1397 N N . TYR B 1 23 ? -6.082 18.812 4.121 1 94.75 23 TYR B N 1
ATOM 1398 C CA . TYR B 1 23 ? -5.34 18 3.154 1 94.75 23 TYR B CA 1
ATOM 1399 C C . TYR B 1 23 ? -6.262 17.484 2.059 1 94.75 23 TYR B C 1
ATOM 1401 O O . TYR B 1 23 ? -5.969 17.625 0.87 1 94.75 23 TYR B O 1
ATOM 1409 N N . ARG B 1 24 ? -7.363 16.875 2.455 1 96.5 24 ARG B N 1
ATOM 1410 C CA . ARG B 1 24 ? -8.328 16.328 1.508 1 96.5 24 ARG B CA 1
ATOM 1411 C C . ARG B 1 24 ? -8.898 17.422 0.615 1 96.5 24 ARG B C 1
ATOM 1413 O O . ARG B 1 24 ? -9.07 17.234 -0.589 1 96.5 24 ARG B O 1
ATOM 1420 N N . GLN B 1 25 ? -9.102 18.594 1.188 1 95.38 25 GLN B N 1
ATOM 1421 C CA . GLN B 1 25 ? -9.633 19.719 0.419 1 95.38 25 GLN B CA 1
ATOM 1422 C C . GLN B 1 25 ? -8.602 20.219 -0.593 1 95.38 25 GLN B C 1
ATOM 1424 O O . GLN B 1 25 ? -8.969 20.672 -1.682 1 95.38 25 GLN B O 1
ATOM 1429 N N . PHE B 1 26 ? -7.383 20.188 -0.208 1 89.38 26 PHE B N 1
ATOM 1430 C CA . PHE B 1 26 ? -6.312 20.562 -1.122 1 89.38 26 PHE B CA 1
ATOM 1431 C C . PHE B 1 26 ? -6.363 19.719 -2.393 1 89.38 26 PHE B C 1
ATOM 1433 O O . PHE B 1 26 ? -6.066 20.219 -3.482 1 89.38 26 PHE B O 1
ATOM 1440 N N . TYR B 1 27 ? -6.883 18.484 -2.268 1 90.88 27 TYR B N 1
ATOM 1441 C CA . TYR B 1 27 ? -6.965 17.594 -3.414 1 90.88 27 TYR B CA 1
ATOM 1442 C C . TYR B 1 27 ? -8.359 17.609 -4.02 1 90.88 27 TYR B C 1
ATOM 1444 O O . TYR B 1 27 ? -8.703 16.734 -4.832 1 90.88 27 TYR B O 1
ATOM 1452 N N . GLY B 1 28 ? -9.18 18.484 -3.545 1 93.38 28 GLY B N 1
ATOM 1453 C CA . GLY B 1 28 ? -10.453 18.719 -4.199 1 93.38 28 GLY B CA 1
ATOM 1454 C C . GLY B 1 28 ? -11.609 17.984 -3.535 1 93.38 28 GLY B C 1
ATOM 1455 O O . GLY B 1 28 ? -12.727 17.984 -4.055 1 93.38 28 GLY B O 1
ATOM 1456 N N . CYS B 1 29 ? -11.414 17.391 -2.369 1 96.25 29 CYS B N 1
ATOM 1457 C CA . CYS B 1 29 ? -12.492 16.703 -1.677 1 96.25 29 CYS B CA 1
ATOM 1458 C C . CYS B 1 29 ? -13.398 17.688 -0.955 1 96.25 29 CYS B C 1
ATOM 1460 O O . CYS B 1 29 ? -12.961 18.766 -0.553 1 96.25 29 CYS B O 1
ATOM 1462 N N . LYS B 1 30 ? -14.609 17.297 -0.822 1 96.75 30 LYS B N 1
ATOM 1463 C CA . LYS B 1 30 ? -15.562 18.125 -0.091 1 96.75 30 LYS B CA 1
ATOM 1464 C C . LYS B 1 30 ? -15.234 18.156 1.398 1 96.75 30 LYS B C 1
ATOM 1466 O O . LYS B 1 30 ? -14.781 17.172 1.965 1 96.75 30 LYS B O 1
ATOM 1471 N N . ASP B 1 31 ? -15.562 19.266 1.945 1 97.38 31 ASP B N 1
ATOM 1472 C CA . ASP B 1 31 ? -15.414 19.422 3.389 1 97.38 31 ASP B CA 1
ATOM 1473 C C . ASP B 1 31 ? -16.266 18.391 4.141 1 97.38 31 ASP B C 1
ATOM 1475 O O . ASP B 1 31 ? -17.484 18.328 3.939 1 97.38 31 ASP B O 1
ATOM 1479 N N . ASP B 1 32 ? -15.633 17.594 4.898 1 97.88 32 ASP B N 1
ATOM 1480 C CA . ASP B 1 32 ? -16.312 16.625 5.75 1 97.88 32 ASP B CA 1
ATOM 1481 C C . ASP B 1 32 ? -15.461 16.266 6.965 1 97.88 32 ASP B C 1
ATOM 1483 O O . ASP B 1 32 ? -14.93 15.156 7.055 1 97.88 32 ASP B O 1
ATOM 1487 N N . LEU B 1 33 ? -15.406 17.219 7.875 1 97.94 33 LEU B N 1
ATOM 1488 C CA . LEU B 1 33 ? -14.555 17.109 9.055 1 97.94 33 LEU B CA 1
ATOM 1489 C C . LEU B 1 33 ? -14.898 15.867 9.859 1 97.94 33 LEU B C 1
ATOM 1491 O O . LEU B 1 33 ? -14 15.148 10.312 1 97.94 33 LEU B O 1
ATOM 1495 N N . GLU B 1 34 ? -16.125 15.594 10.008 1 98.06 34 GLU B N 1
ATOM 1496 C CA . GLU B 1 34 ? -16.578 14.469 10.812 1 98.06 34 GLU B CA 1
ATOM 1497 C C . GLU B 1 34 ? -16.125 13.141 10.203 1 98.06 34 GLU B C 1
ATOM 1499 O O . GLU B 1 34 ? -15.617 12.266 10.906 1 98.06 34 GLU B O 1
ATOM 1504 N N . ALA B 1 35 ? -16.312 12.961 8.914 1 98.06 35 ALA B N 1
ATOM 1505 C CA . ALA B 1 35 ? -15.906 11.734 8.242 1 98.06 35 ALA B CA 1
ATOM 1506 C C . ALA B 1 35 ? -14.398 11.547 8.312 1 98.06 35 ALA B C 1
ATOM 1508 O O . ALA B 1 35 ? -13.906 10.43 8.508 1 98.06 35 ALA B O 1
ATOM 1509 N N . GLY B 1 36 ? -13.695 12.672 8.133 1 98.06 36 GLY B N 1
ATOM 1510 C CA . GLY B 1 36 ? -12.25 12.609 8.25 1 98.06 36 GLY B CA 1
ATOM 1511 C C . GLY B 1 36 ? -11.781 12.195 9.633 1 98.06 36 GLY B C 1
ATOM 1512 O O . GLY B 1 36 ? -10.875 11.367 9.758 1 98.06 36 GLY B O 1
ATOM 1513 N N . GLU B 1 37 ? -12.391 12.797 10.602 1 98.12 37 GLU B N 1
ATOM 1514 C CA . GLU B 1 37 ? -12.023 12.453 11.977 1 98.12 37 GLU B CA 1
ATOM 1515 C C . GLU B 1 37 ? -12.305 10.984 12.273 1 98.12 37 GLU B C 1
ATOM 1517 O O . GLU B 1 37 ? -11.484 10.305 12.898 1 98.12 37 GLU B O 1
ATOM 1522 N N . GLN B 1 38 ? -13.43 10.492 11.867 1 98.06 38 GLN B N 1
ATOM 1523 C CA . GLN B 1 38 ? -13.766 9.086 12.07 1 98.06 38 GLN B CA 1
ATOM 1524 C C . GLN B 1 38 ? -12.766 8.172 11.367 1 98.06 38 GLN B C 1
ATOM 1526 O O . GLN B 1 38 ? -12.375 7.141 11.914 1 98.06 38 GLN B O 1
ATOM 1531 N N . PHE B 1 39 ? -12.406 8.625 10.219 1 98.19 39 PHE B N 1
ATOM 1532 C CA . PHE B 1 39 ? -11.469 7.844 9.43 1 98.19 39 PHE B CA 1
ATOM 1533 C C . PHE B 1 39 ? -10.133 7.707 10.148 1 98.19 39 PHE B C 1
ATOM 1535 O O . PHE B 1 39 ? -9.633 6.594 10.336 1 98.19 39 PHE B O 1
ATOM 1542 N N . ILE B 1 40 ? -9.547 8.789 10.57 1 97.75 40 ILE B N 1
ATOM 1543 C CA . ILE B 1 40 ? -8.234 8.75 11.195 1 97.75 40 ILE B CA 1
ATOM 1544 C C . ILE B 1 40 ? -8.328 8.062 12.555 1 97.75 40 ILE B C 1
ATOM 1546 O O . ILE B 1 40 ? -7.406 7.355 12.969 1 97.75 40 ILE B O 1
ATOM 1550 N N . ARG B 1 41 ? -9.438 8.289 13.289 1 98 41 ARG B N 1
ATOM 1551 C CA . ARG B 1 41 ? -9.641 7.629 14.57 1 98 41 ARG B CA 1
ATOM 1552 C C . ARG B 1 41 ? -9.641 6.113 14.406 1 98 41 ARG B C 1
ATOM 1554 O O . ARG B 1 41 ? -9.031 5.395 15.203 1 98 41 ARG B O 1
ATOM 1561 N N . ALA B 1 42 ? -10.352 5.629 13.438 1 97.94 42 ALA B N 1
ATOM 1562 C CA . ALA B 1 42 ? -10.43 4.195 13.18 1 97.94 42 ALA B CA 1
ATOM 1563 C C . ALA B 1 42 ? -9.047 3.619 12.891 1 97.94 42 ALA B C 1
ATOM 1565 O O . ALA B 1 42 ? -8.711 2.529 13.359 1 97.94 42 ALA B O 1
ATOM 1566 N N . ARG B 1 43 ? -8.266 4.402 12.102 1 97.19 43 ARG B N 1
ATOM 1567 C CA . ARG B 1 43 ? -6.918 3.951 11.766 1 97.19 43 ARG B CA 1
ATOM 1568 C C . ARG B 1 43 ? -6.055 3.814 13.016 1 97.19 43 ARG B C 1
ATOM 1570 O O . ARG B 1 43 ? -5.309 2.844 13.156 1 97.19 43 ARG B O 1
ATOM 1577 N N . MET B 1 44 ? -6.18 4.793 13.906 1 96.62 44 MET B N 1
ATOM 1578 C CA . MET B 1 44 ? -5.41 4.77 15.148 1 96.62 44 MET B CA 1
ATOM 1579 C C . MET B 1 44 ? -5.91 3.666 16.078 1 96.62 44 MET B C 1
ATOM 1581 O O . MET B 1 44 ? -5.109 2.965 16.688 1 96.62 44 MET B O 1
ATOM 1585 N N . HIS B 1 45 ? -7.141 3.488 16.125 1 96.69 45 HIS B N 1
ATOM 1586 C CA . HIS B 1 45 ? -7.766 2.527 17.016 1 96.69 45 HIS B CA 1
ATOM 1587 C C . HIS B 1 45 ? -7.379 1.098 16.656 1 96.69 45 HIS B C 1
ATOM 1589 O O . HIS B 1 45 ? -6.992 0.313 17.531 1 96.69 45 HIS B O 1
ATOM 1595 N N . ASP B 1 46 ? -7.434 0.76 15.422 1 96.06 46 ASP B N 1
ATOM 1596 C CA . ASP B 1 46 ? -7.199 -0.626 15.031 1 96.06 46 ASP B CA 1
ATOM 1597 C C . ASP B 1 46 ? -5.738 -0.851 14.648 1 96.06 46 ASP B C 1
ATOM 1599 O O . ASP B 1 46 ? -5.34 -1.972 14.32 1 96.06 46 ASP B O 1
ATOM 1603 N N . GLY B 1 47 ? -4.949 0.244 14.641 1 95.44 47 GLY B N 1
ATOM 1604 C CA . GLY B 1 47 ? -3.523 0.127 14.391 1 95.44 47 GLY B CA 1
ATOM 1605 C C . GLY B 1 47 ? -3.193 -0.09 12.93 1 95.44 47 GLY B C 1
ATOM 1606 O O . GLY B 1 47 ? -2.131 -0.624 12.594 1 95.44 47 GLY B O 1
ATOM 1607 N N . SER B 1 48 ? -4.094 0.317 12.039 1 97 48 SER B N 1
ATOM 1608 C CA . SER B 1 48 ? -3.902 0.064 10.609 1 97 48 SER B CA 1
ATOM 1609 C C . SER B 1 48 ? -3.002 1.12 9.977 1 97 48 SER B C 1
ATOM 1611 O O . SER B 1 48 ? -2.529 0.948 8.852 1 97 48 SER B O 1
ATOM 1613 N N . SER B 1 49 ? -2.787 2.234 10.742 1 97.94 49 SER B N 1
ATOM 1614 C CA . SER B 1 49 ? -1.829 3.238 10.297 1 97.94 49 SER B CA 1
ATOM 1615 C C . SER B 1 49 ? -1.112 3.883 11.477 1 97.94 49 SER B C 1
ATOM 1617 O O . SER B 1 49 ? -1.479 3.652 12.633 1 97.94 49 SER B O 1
ATOM 1619 N N . VAL B 1 50 ? -0.074 4.566 11.164 1 98.25 50 VAL B N 1
ATOM 1620 C CA . VAL B 1 50 ? 0.667 5.375 12.125 1 98.25 50 VAL B CA 1
ATOM 1621 C C . VAL B 1 50 ? 0.705 6.828 11.656 1 98.25 50 VAL B C 1
ATOM 1623 O O . VAL B 1 50 ? 1.028 7.105 10.5 1 98.25 50 VAL B O 1
ATOM 1626 N N . ILE B 1 51 ? 0.33 7.676 12.562 1 98.38 51 ILE B N 1
ATOM 1627 C CA . ILE B 1 51 ? 0.319 9.094 12.234 1 98.38 51 ILE B CA 1
ATOM 1628 C C . ILE B 1 51 ? 1.314 9.844 13.117 1 98.38 51 ILE B C 1
ATOM 1630 O O . ILE B 1 51 ? 1.339 9.641 14.336 1 98.38 51 ILE B O 1
ATOM 1634 N N . PHE B 1 52 ? 2.18 10.609 12.523 1 98.25 52 PHE B N 1
ATOM 1635 C CA . PHE B 1 52 ? 2.975 11.609 13.219 1 98.25 52 PHE B CA 1
ATOM 1636 C C . PHE B 1 52 ? 2.461 13.008 12.922 1 98.25 52 PHE B C 1
ATOM 1638 O O . PHE B 1 52 ? 2.066 13.305 11.789 1 98.25 52 PHE B O 1
ATOM 1645 N N . PHE B 1 53 ? 2.477 13.828 13.898 1 96.69 53 PHE B N 1
ATOM 1646 C CA . PHE B 1 53 ? 2.018 15.188 13.648 1 96.69 53 PHE B CA 1
ATOM 1647 C C . PHE B 1 53 ? 2.848 16.188 14.445 1 96.69 53 PHE B C 1
ATOM 1649 O O . PHE B 1 53 ? 3.432 15.852 15.469 1 96.69 53 PHE B O 1
ATOM 1656 N N . ALA B 1 54 ? 2.971 17.375 13.828 1 95.5 54 ALA B N 1
ATOM 1657 C CA . ALA B 1 54 ? 3.646 18.5 14.461 1 95.5 54 ALA B CA 1
ATOM 1658 C C . ALA B 1 54 ? 2.662 19.359 15.25 1 95.5 54 ALA B C 1
ATOM 1660 O O . ALA B 1 54 ? 1.591 19.703 14.75 1 95.5 54 ALA B O 1
ATOM 1661 N N . ARG B 1 55 ? 3.066 19.625 16.406 1 92.31 55 ARG B N 1
ATOM 1662 C CA . ARG B 1 55 ? 2.24 20.438 17.297 1 92.31 55 ARG B CA 1
ATOM 1663 C C . ARG B 1 55 ? 2.984 21.688 17.75 1 92.31 55 ARG B C 1
ATOM 1665 O O . ARG B 1 55 ? 4.164 21.625 18.109 1 92.31 55 ARG B O 1
ATOM 1672 N N . SER B 1 56 ? 2.252 22.844 17.734 1 88.75 56 SER B N 1
ATOM 1673 C CA . SER B 1 56 ? 2.83 24.078 18.25 1 88.75 56 SER B CA 1
ATOM 1674 C C . SER B 1 56 ? 2.908 24.062 19.781 1 88.75 56 SER B C 1
ATOM 1676 O O . SER B 1 56 ? 2.27 23.234 20.422 1 88.75 56 SER B O 1
ATOM 1678 N N . PRO B 1 57 ? 3.66 25.016 20.25 1 86.44 57 PRO B N 1
ATOM 1679 C CA . PRO B 1 57 ? 3.689 25.141 21.719 1 86.44 57 PRO B CA 1
ATOM 1680 C C . PRO B 1 57 ? 2.312 25.438 22.312 1 86.44 57 PRO B C 1
ATOM 1682 O O . PRO B 1 57 ? 2.049 25.094 23.469 1 86.44 57 PRO B O 1
ATOM 1685 N N . GLN B 1 58 ? 1.42 26 21.547 1 85.62 58 GLN B N 1
ATOM 1686 C CA . GLN B 1 58 ? 0.076 26.328 22 1 85.62 58 GLN B CA 1
ATOM 1687 C C . GLN B 1 58 ? -0.879 25.156 21.812 1 85.62 58 GLN B C 1
ATOM 1689 O O . GLN B 1 58 ? -2.061 25.234 22.156 1 85.62 58 GLN B O 1
ATOM 1694 N N . GLY B 1 59 ? -0.379 24.094 21.234 1 83.88 59 GLY B N 1
ATOM 1695 C CA . GLY B 1 59 ? -1.172 22.875 21.125 1 83.88 59 GLY B CA 1
ATOM 1696 C C . GLY B 1 59 ? -1.877 22.75 19.781 1 83.88 59 GLY B C 1
ATOM 1697 O O . GLY B 1 59 ? -2.656 21.812 19.578 1 83.88 59 GLY B O 1
ATOM 1698 N N . LEU B 1 60 ? -1.565 23.641 18.891 1 87.38 60 LEU B N 1
ATOM 1699 C CA . LEU B 1 60 ? -2.199 23.594 17.562 1 87.38 60 LEU B CA 1
ATOM 1700 C C . LEU B 1 60 ? -1.476 22.641 16.641 1 87.38 60 LEU B C 1
ATOM 1702 O O . LEU B 1 60 ? -0.243 22.609 16.609 1 87.38 60 LEU B O 1
ATOM 1706 N N . GLY B 1 61 ? -2.279 21.828 15.953 1 92.62 61 GLY B N 1
ATOM 1707 C CA . GLY B 1 61 ? -1.679 20.984 14.922 1 92.62 61 GLY B CA 1
ATOM 1708 C C . GLY B 1 61 ? -1.163 21.781 13.742 1 92.62 61 GLY B C 1
ATOM 1709 O O . GLY B 1 61 ? -1.86 22.656 13.227 1 92.62 61 GLY B O 1
ATOM 1710 N N . LEU B 1 62 ? 0.039 21.469 13.305 1 94.69 62 LEU B N 1
ATOM 1711 C CA . LEU B 1 62 ? 0.679 22.25 12.258 1 94.69 62 LEU B CA 1
ATOM 1712 C C . LEU B 1 62 ? 0.869 21.422 10.992 1 94.69 62 LEU B C 1
ATOM 1714 O O . LEU B 1 62 ? 1.037 21.969 9.906 1 94.69 62 LEU B O 1
ATOM 1718 N N . GLY B 1 63 ? 0.893 20.141 11.102 1 96.06 63 GLY B N 1
ATOM 1719 C CA . GLY B 1 63 ? 1.105 19.219 10 1 96.06 63 GLY B CA 1
ATOM 1720 C C . GLY B 1 63 ? 1.113 17.766 10.438 1 96.06 63 GLY B C 1
ATOM 1721 O O . GLY B 1 63 ? 1.105 17.469 11.633 1 96.06 63 GLY B O 1
ATOM 1722 N N . PHE B 1 64 ? 1.053 16.891 9.453 1 97.19 64 PHE B N 1
ATOM 1723 C CA . PHE B 1 64 ? 1.048 15.477 9.789 1 97.19 64 PHE B CA 1
ATOM 1724 C C . PHE B 1 64 ? 1.526 14.633 8.617 1 97.19 64 PHE B C 1
ATOM 1726 O O . PHE B 1 64 ? 1.618 15.125 7.488 1 97.19 64 PHE B O 1
ATOM 1733 N N . VAL B 1 65 ? 1.915 13.43 8.922 1 97.81 65 VAL B N 1
ATOM 1734 C CA . VAL B 1 65 ? 2.137 12.359 7.961 1 97.81 65 VAL B CA 1
ATOM 1735 C C . VAL B 1 65 ? 1.455 11.078 8.445 1 97.81 65 VAL B C 1
ATOM 1737 O O . VAL B 1 65 ? 1.303 10.867 9.648 1 97.81 65 VAL B O 1
ATOM 1740 N N . GLN B 1 66 ? 1.007 10.328 7.516 1 98.56 66 GLN B N 1
ATOM 1741 C CA . GLN B 1 66 ? 0.365 9.062 7.832 1 98.56 66 GLN B CA 1
ATOM 1742 C C . GLN B 1 66 ? 1.023 7.91 7.078 1 98.56 66 GLN B C 1
ATOM 1744 O O . GLN B 1 66 ? 1.329 8.031 5.887 1 98.56 66 GLN B O 1
ATOM 1749 N N . LEU B 1 67 ? 1.323 6.84 7.801 1 98.62 67 LEU B N 1
ATOM 1750 C CA . LEU B 1 67 ? 2.01 5.676 7.246 1 98.62 67 LEU B CA 1
ATOM 1751 C C . LEU B 1 67 ? 1.112 4.445 7.285 1 98.62 67 LEU B C 1
ATOM 1753 O O . LEU B 1 67 ? 0.443 4.191 8.289 1 98.62 67 LEU B O 1
ATOM 1757 N N . TYR B 1 68 ? 1.069 3.744 6.223 1 98.44 68 TYR B N 1
ATOM 1758 C CA . TYR B 1 68 ? 0.419 2.439 6.168 1 98.44 68 TYR B CA 1
ATOM 1759 C C . TYR B 1 68 ? 1.443 1.326 5.984 1 98.44 68 TYR B C 1
ATOM 1761 O O . TYR B 1 68 ? 2.344 1.435 5.148 1 98.44 68 TYR B O 1
ATOM 1769 N N . PRO B 1 69 ? 1.324 0.268 6.781 1 97.94 69 PRO B N 1
ATOM 1770 C CA . PRO B 1 69 ? 2.238 -0.864 6.602 1 97.94 69 PRO B CA 1
ATOM 1771 C C . PRO B 1 69 ? 1.892 -1.713 5.379 1 97.94 69 PRO B C 1
ATOM 1773 O O . PRO B 1 69 ? 0.724 -1.798 4.992 1 97.94 69 PRO B O 1
ATOM 1776 N N . SER B 1 70 ? 2.877 -2.227 4.766 1 98.06 70 SER B N 1
ATOM 1777 C CA . SER B 1 70 ? 2.773 -3.242 3.721 1 98.06 70 SER B CA 1
ATOM 1778 C C . SER B 1 70 ? 4.023 -4.113 3.674 1 98.06 70 SER B C 1
ATOM 1780 O O . SER B 1 70 ? 4.781 -4.176 4.645 1 98.06 70 SER B O 1
ATOM 1782 N N . PHE B 1 71 ? 4.129 -4.883 2.605 1 98.12 71 PHE B N 1
ATOM 1783 C CA . PHE B 1 71 ? 5.262 -5.793 2.465 1 98.12 71 PHE B CA 1
ATOM 1784 C C . PHE B 1 71 ? 5.738 -5.844 1.018 1 98.12 71 PHE B C 1
ATOM 1786 O O . PHE B 1 71 ? 4.961 -5.594 0.094 1 98.12 71 PHE B O 1
ATOM 1793 N N . SER B 1 72 ? 6.977 -6.137 0.881 1 96.94 72 SER B N 1
ATOM 1794 C CA . SER B 1 72 ? 7.57 -6.441 -0.416 1 96.94 72 SER B CA 1
ATOM 1795 C C . SER B 1 72 ? 7.828 -7.938 -0.567 1 96.94 72 SER B C 1
ATOM 1797 O O . SER B 1 72 ? 8.625 -8.516 0.177 1 96.94 72 SER B O 1
ATOM 1799 N N . SER B 1 73 ? 7.133 -8.508 -1.51 1 96.5 73 SER B N 1
ATOM 1800 C CA . SER B 1 73 ? 7.348 -9.922 -1.803 1 96.5 73 SER B CA 1
ATOM 1801 C C . SER B 1 73 ? 8.773 -10.18 -2.279 1 96.5 73 SER B C 1
ATOM 1803 O O . SER B 1 73 ? 9.391 -11.18 -1.906 1 96.5 73 SER B O 1
ATOM 1805 N N . LEU B 1 74 ? 9.32 -9.297 -3.09 1 94.69 74 LEU B N 1
ATOM 1806 C CA . LEU B 1 74 ? 10.648 -9.492 -3.658 1 94.69 74 LEU B CA 1
ATOM 1807 C C . LEU B 1 74 ? 11.727 -9.352 -2.586 1 94.69 74 LEU B C 1
ATOM 1809 O O . LEU B 1 74 ? 12.688 -10.133 -2.561 1 94.69 74 LEU B O 1
ATOM 1813 N N . ARG B 1 75 ? 11.516 -8.453 -1.658 1 95.94 75 ARG B N 1
ATOM 1814 C CA . ARG B 1 75 ? 12.523 -8.211 -0.628 1 95.94 75 ARG B CA 1
ATOM 1815 C C . ARG B 1 75 ? 12.266 -9.062 0.604 1 95.94 75 ARG B C 1
ATOM 1817 O O . ARG B 1 75 ? 13.109 -9.148 1.499 1 95.94 75 ARG B O 1
ATOM 1824 N N . LEU B 1 76 ? 11.133 -9.75 0.679 1 97.44 76 LEU B N 1
ATOM 1825 C CA . LEU B 1 76 ? 10.711 -10.531 1.835 1 97.44 76 LEU B CA 1
ATOM 1826 C C . LEU B 1 76 ? 10.805 -9.703 3.113 1 97.44 76 LEU B C 1
ATOM 1828 O O . LEU B 1 76 ? 11.344 -10.172 4.121 1 97.44 76 LEU B O 1
ATOM 1832 N N . ALA B 1 77 ? 10.281 -8.453 3.07 1 97.56 77 ALA B N 1
ATOM 1833 C CA . ALA B 1 77 ? 10.438 -7.52 4.184 1 97.56 77 ALA B CA 1
ATOM 1834 C C . ALA B 1 77 ? 9.266 -6.547 4.254 1 97.56 77 ALA B C 1
ATOM 1836 O O . ALA B 1 77 ? 8.57 -6.328 3.258 1 97.56 77 ALA B O 1
ATOM 1837 N N . PRO B 1 78 ? 9.062 -5.949 5.449 1 98.06 78 PRO B N 1
ATOM 1838 C CA . PRO B 1 78 ? 8.078 -4.875 5.535 1 98.06 78 PRO B CA 1
ATOM 1839 C C . PRO B 1 78 ? 8.477 -3.639 4.73 1 98.06 78 PRO B C 1
ATOM 1841 O O . PRO B 1 78 ? 9.664 -3.408 4.5 1 98.06 78 PRO B O 1
ATOM 1844 N N . ILE B 1 79 ? 7.512 -2.947 4.238 1 98.38 79 ILE B N 1
ATOM 1845 C CA . ILE B 1 79 ? 7.664 -1.597 3.707 1 98.38 79 ILE B CA 1
ATOM 1846 C C . ILE B 1 79 ? 6.617 -0.677 4.332 1 98.38 79 ILE B C 1
ATOM 1848 O O . ILE B 1 79 ? 5.684 -1.145 4.992 1 98.38 79 ILE B O 1
ATOM 1852 N N . LEU B 1 80 ? 6.824 0.555 4.188 1 98.69 80 LEU B N 1
ATOM 1853 C CA . LEU B 1 80 ? 5.801 1.503 4.617 1 98.69 80 LEU B CA 1
ATOM 1854 C C . LEU B 1 80 ? 5.422 2.445 3.482 1 98.69 80 LEU B C 1
ATOM 1856 O O . LEU B 1 80 ? 6.281 2.879 2.713 1 98.69 80 LEU B O 1
ATOM 1860 N N . ILE B 1 81 ? 4.164 2.684 3.412 1 98.44 81 ILE B N 1
ATOM 1861 C CA . ILE B 1 81 ? 3.609 3.664 2.482 1 98.44 81 ILE B CA 1
ATOM 1862 C C . ILE B 1 81 ? 3.42 5 3.195 1 98.44 81 ILE B C 1
ATOM 1864 O O . ILE B 1 81 ? 2.67 5.09 4.172 1 98.44 81 ILE B O 1
ATOM 1868 N N . LEU B 1 82 ? 4.164 5.953 2.789 1 98.25 82 LEU B N 1
ATOM 1869 C CA . LEU B 1 82 ? 4.039 7.301 3.33 1 98.25 82 LEU B CA 1
ATOM 1870 C C . LEU B 1 82 ? 2.957 8.086 2.594 1 98.25 82 LEU B C 1
ATOM 1872 O O . LEU B 1 82 ? 3.145 8.469 1.438 1 98.25 82 LEU B O 1
ATOM 1876 N N . ASN B 1 83 ? 1.896 8.281 3.285 1 93.81 83 ASN B N 1
ATOM 1877 C CA . ASN B 1 83 ? 0.76 9.031 2.76 1 93.81 83 ASN B CA 1
ATOM 1878 C C . ASN B 1 83 ? 0.632 10.398 3.43 1 93.81 83 ASN B C 1
ATOM 1880 O O . ASN B 1 83 ? 1.172 10.617 4.516 1 93.81 83 ASN B O 1
ATOM 1884 N N . ASP B 1 84 ? -0.068 11.383 2.811 1 88.88 84 ASP B N 1
ATOM 1885 C CA . ASP B 1 84 ? -0.707 12.555 3.406 1 88.88 84 ASP B CA 1
ATOM 1886 C C . ASP B 1 84 ? 0.325 13.469 4.059 1 88.88 84 ASP B C 1
ATOM 1888 O O . ASP B 1 84 ? 0.127 13.938 5.184 1 88.88 84 ASP B O 1
ATOM 1892 N N . VAL B 1 85 ? 1.451 13.641 3.459 1 93.5 85 VAL B N 1
ATOM 1893 C CA . VAL B 1 85 ? 2.371 14.648 3.979 1 93.5 85 VAL B CA 1
ATOM 1894 C C . VAL B 1 85 ? 1.766 16.047 3.807 1 93.5 85 VAL B C 1
ATOM 1896 O O . VAL B 1 85 ? 1.633 16.531 2.684 1 93.5 85 VAL B O 1
ATOM 1899 N N . PHE B 1 86 ? 1.397 16.656 4.973 1 94.62 86 PHE B N 1
ATOM 1900 C CA . PHE B 1 86 ? 0.678 17.922 4.879 1 94.62 86 PHE B CA 1
ATOM 1901 C C . PHE B 1 86 ? 1.104 18.875 5.996 1 94.62 86 PHE B C 1
ATOM 1903 O O . PHE B 1 86 ? 1.226 18.469 7.152 1 94.62 86 PHE B O 1
ATOM 1910 N N . VAL B 1 87 ? 1.436 20.031 5.621 1 94.06 87 VAL B N 1
ATOM 1911 C CA . VAL B 1 87 ? 1.675 21.125 6.547 1 94.06 87 VAL B CA 1
ATOM 1912 C C . VAL B 1 87 ? 0.713 22.281 6.246 1 94.06 87 VAL B C 1
ATOM 1914 O O . VAL B 1 87 ? 0.62 22.734 5.102 1 94.06 87 VAL B O 1
ATOM 1917 N N . THR B 1 88 ? 0.019 22.688 7.289 1 91.62 88 THR B N 1
ATOM 1918 C CA . THR B 1 88 ? -0.983 23.734 7.086 1 91.62 88 THR B CA 1
ATOM 1919 C C . THR B 1 88 ? -0.329 25.031 6.617 1 91.62 88 THR B C 1
ATOM 1921 O O . THR B 1 88 ? 0.777 25.359 7.047 1 91.62 88 THR B O 1
ATOM 1924 N N . GLN B 1 89 ? -0.972 25.703 5.727 1 82.25 89 GLN B N 1
ATOM 1925 C CA . GLN B 1 89 ? -0.482 26.984 5.223 1 82.25 89 GLN B CA 1
ATOM 1926 C C . GLN B 1 89 ? -0.342 28 6.352 1 82.25 89 GLN B C 1
ATOM 1928 O O . GLN B 1 89 ? 0.399 28.969 6.227 1 82.25 89 GLN B O 1
ATOM 1933 N N . HIS B 1 90 ? -1.041 27.719 7.379 1 76.19 90 HIS B N 1
ATOM 1934 C CA . HI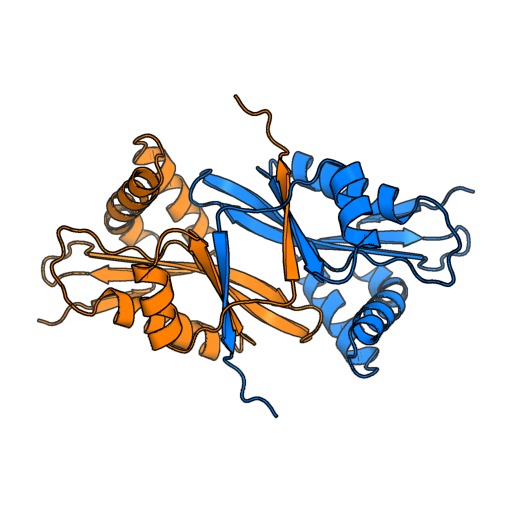S B 1 90 ? -1.054 28.656 8.5 1 76.19 90 HIS B CA 1
ATOM 1935 C C . HIS B 1 90 ? 0.229 28.547 9.32 1 76.19 90 HIS B C 1
ATOM 1937 O O . HIS B 1 90 ? 0.515 29.406 10.148 1 76.19 90 HIS B O 1
ATOM 1943 N N . ALA B 1 91 ? 0.857 27.406 9.023 1 71.38 91 ALA B N 1
ATOM 1944 C CA . ALA B 1 91 ? 2.111 27.219 9.75 1 71.38 91 ALA B CA 1
ATOM 1945 C C . ALA B 1 91 ? 3.303 27.688 8.914 1 71.38 91 ALA B C 1
ATOM 1947 O O . ALA B 1 91 ? 3.371 27.406 7.711 1 71.38 91 ALA B O 1
ATOM 1948 N N . ARG B 1 92 ? 3.67 28.812 8.977 1 62.41 92 ARG B N 1
ATOM 1949 C CA . ARG B 1 92 ? 4.855 29.344 8.305 1 62.41 92 ARG B CA 1
ATOM 1950 C C . ARG B 1 92 ? 6.125 28.688 8.859 1 62.41 92 ARG B C 1
ATOM 1952 O O . ARG B 1 92 ? 7.02 29.391 9.344 1 62.41 92 ARG B O 1
ATOM 1959 N N . CYS B 1 93 ? 5.945 27.531 9.078 1 65.38 93 CYS B N 1
ATOM 1960 C CA . CYS B 1 93 ? 7.113 26.938 9.719 1 65.38 93 CYS B CA 1
ATOM 1961 C C . CYS B 1 93 ? 7.984 26.219 8.688 1 65.38 93 CYS B C 1
ATOM 1963 O O . CYS B 1 93 ? 7.621 25.141 8.203 1 65.38 93 CYS B O 1
ATOM 1965 N N . VAL B 1 94 ? 9 26.906 8.43 1 71 94 VAL B N 1
ATOM 1966 C CA . VAL B 1 94 ? 10.016 26.391 7.523 1 71 94 VAL B CA 1
ATOM 1967 C C . VAL B 1 94 ? 10.594 25.094 8.078 1 71 94 VAL B C 1
ATOM 1969 O O . VAL B 1 94 ? 10.836 24.984 9.281 1 71 94 VAL B O 1
ATOM 1972 N N . GLY B 1 95 ? 10.531 24.031 7.262 1 87.19 95 GLY B N 1
ATOM 1973 C CA . GLY B 1 95 ? 11.258 22.812 7.602 1 87.19 95 GLY B CA 1
ATOM 1974 C C . GLY B 1 95 ? 10.383 21.75 8.234 1 87.19 95 GLY B C 1
ATOM 1975 O O . GLY B 1 95 ? 10.836 20.625 8.469 1 87.19 95 GLY B O 1
ATOM 1976 N N . LEU B 1 96 ? 9.172 22.094 8.539 1 91.44 96 LEU B N 1
ATOM 1977 C CA . LEU B 1 96 ? 8.297 21.156 9.227 1 91.44 96 LEU B CA 1
ATOM 1978 C C . LEU B 1 96 ? 8.023 19.938 8.359 1 91.44 96 LEU B C 1
ATOM 1980 O O . LEU B 1 96 ? 7.949 18.812 8.859 1 91.44 96 LEU B O 1
ATOM 1984 N N . GLY B 1 97 ? 7.848 20.219 7.09 1 93.44 97 GLY B N 1
ATOM 1985 C CA . GLY B 1 97 ? 7.688 19.094 6.168 1 93.44 97 GLY B CA 1
ATOM 1986 C C . GLY B 1 97 ? 8.844 18.125 6.207 1 93.44 97 GLY B C 1
ATOM 1987 O O . GLY B 1 97 ? 8.633 16.906 6.289 1 93.44 97 GLY B O 1
ATOM 1988 N N . ARG B 1 98 ? 9.977 18.703 6.242 1 94.56 98 ARG B N 1
ATOM 1989 C CA . ARG B 1 98 ? 11.188 17.891 6.301 1 94.56 98 ARG B CA 1
ATOM 1990 C C . ARG B 1 98 ? 11.25 17.109 7.605 1 94.56 98 ARG B C 1
ATOM 1992 O O . ARG B 1 98 ? 11.57 15.914 7.598 1 94.56 98 ARG B O 1
ATOM 1999 N N . ALA B 1 99 ? 10.977 17.734 8.68 1 95 99 ALA B N 1
ATOM 2000 C CA . ALA B 1 99 ? 11.008 17.078 9.984 1 95 99 ALA B CA 1
ATOM 2001 C C . ALA B 1 99 ? 10.008 15.938 10.055 1 95 99 ALA B C 1
ATOM 2003 O O . ALA B 1 99 ? 10.305 14.883 10.625 1 95 99 ALA B O 1
ATOM 2004 N N . LEU B 1 100 ? 8.844 16.094 9.492 1 96.69 100 LEU B N 1
ATOM 2005 C CA . LEU B 1 100 ? 7.805 15.07 9.492 1 96.69 100 LEU B CA 1
ATOM 2006 C C . LEU B 1 100 ? 8.227 13.867 8.664 1 96.69 100 LEU B C 1
ATOM 2008 O O . LEU B 1 100 ? 8.086 12.727 9.102 1 96.69 100 LEU B O 1
ATOM 2012 N N . VAL B 1 101 ? 8.758 14.125 7.484 1 97.38 101 VAL B N 1
ATOM 2013 C CA . VAL B 1 101 ? 9.188 13.039 6.605 1 97.38 101 VAL B CA 1
ATOM 2014 C C . VAL B 1 101 ? 10.367 12.305 7.234 1 97.38 101 VAL B C 1
ATOM 2016 O O . VAL B 1 101 ? 10.438 11.07 7.176 1 97.38 101 VAL B O 1
ATOM 2019 N N . GLN B 1 102 ? 11.266 13 7.848 1 96.81 102 GLN B N 1
ATOM 2020 C CA . GLN B 1 102 ? 12.398 12.375 8.516 1 96.81 102 GLN B CA 1
ATOM 2021 C C . GLN B 1 102 ? 11.938 11.5 9.68 1 96.81 102 GLN B C 1
ATOM 2023 O O . GLN B 1 102 ? 12.469 10.406 9.883 1 96.81 102 GLN B O 1
ATOM 2028 N N . ARG B 1 103 ? 10.992 11.992 10.398 1 97.56 103 ARG B N 1
ATOM 2029 C CA . ARG B 1 103 ? 10.43 11.18 11.477 1 97.56 103 ARG B CA 1
ATOM 2030 C C . ARG B 1 103 ? 9.805 9.898 10.938 1 97.56 103 ARG B C 1
ATOM 2032 O O . ARG B 1 103 ? 9.93 8.836 11.547 1 97.56 103 ARG B O 1
ATOM 2039 N N . ALA B 1 104 ? 9.086 10.023 9.844 1 98.25 104 ALA B N 1
ATOM 2040 C CA . ALA B 1 104 ? 8.5 8.859 9.18 1 98.25 104 ALA B CA 1
ATOM 2041 C C . ALA B 1 104 ? 9.586 7.867 8.766 1 98.25 104 ALA B C 1
ATOM 2043 O O . ALA B 1 104 ? 9.438 6.66 8.961 1 98.25 104 ALA B O 1
ATOM 2044 N N . ALA B 1 105 ? 10.648 8.359 8.234 1 98.25 105 ALA B N 1
ATOM 2045 C CA . ALA B 1 105 ? 11.758 7.512 7.809 1 98.25 105 ALA B CA 1
ATOM 2046 C C . ALA B 1 105 ? 12.398 6.812 9 1 98.25 105 ALA B C 1
ATOM 2048 O O . ALA B 1 105 ? 12.711 5.621 8.938 1 98.25 105 ALA B O 1
ATOM 2049 N N . ASP B 1 106 ? 12.625 7.566 10.039 1 98.12 106 ASP B N 1
ATOM 2050 C CA . ASP B 1 106 ? 13.188 6.984 11.25 1 98.12 106 ASP B CA 1
ATOM 2051 C C . ASP B 1 106 ? 12.297 5.863 11.789 1 98.12 106 ASP B C 1
ATOM 2053 O O . ASP B 1 106 ? 12.797 4.812 12.195 1 98.12 106 ASP B O 1
ATOM 2057 N N . TYR B 1 107 ? 11.055 6.09 11.82 1 98.44 107 TYR B N 1
ATOM 2058 C CA . TYR B 1 107 ? 10.109 5.066 12.258 1 98.44 107 TYR B CA 1
ATOM 2059 C C . TYR B 1 107 ? 10.188 3.834 11.359 1 98.44 107 TYR B C 1
ATOM 2061 O O . TYR B 1 107 ? 10.227 2.703 11.852 1 98.44 107 TYR B O 1
ATOM 2069 N N . ALA B 1 108 ? 10.188 4.082 10.031 1 98.5 108 ALA B N 1
ATOM 2070 C CA . ALA B 1 108 ? 10.273 2.98 9.078 1 98.5 108 ALA B CA 1
ATOM 2071 C C . ALA B 1 108 ? 11.516 2.137 9.328 1 98.5 108 ALA B C 1
ATOM 2073 O O . ALA B 1 108 ? 11.461 0.904 9.297 1 98.5 108 ALA B O 1
ATOM 2074 N N . ARG B 1 109 ? 12.625 2.766 9.594 1 97.81 109 ARG B N 1
ATOM 2075 C CA . ARG B 1 109 ? 13.859 2.055 9.922 1 97.81 109 ARG B CA 1
ATOM 2076 C C . ARG B 1 109 ? 13.688 1.224 11.188 1 97.81 109 ARG B C 1
ATOM 2078 O O . ARG B 1 109 ? 14.141 0.077 11.25 1 97.81 109 ARG B O 1
ATOM 2085 N N . SER B 1 110 ? 13.023 1.812 12.156 1 97.62 110 SER B N 1
ATOM 2086 C CA . SER B 1 110 ? 12.812 1.108 13.414 1 97.62 110 SER B CA 1
ATOM 2087 C C . SER B 1 110 ? 11.914 -0.109 13.227 1 97.62 110 SER B C 1
ATOM 2089 O O . SER B 1 110 ? 11.945 -1.04 14.039 1 97.62 110 SER B O 1
ATOM 2091 N N . GLN B 1 111 ? 11.102 -0.069 12.203 1 97.25 111 GLN B N 1
ATOM 2092 C CA . GLN B 1 111 ? 10.234 -1.19 11.867 1 97.25 111 GLN B CA 1
ATOM 2093 C C . GLN B 1 111 ? 10.922 -2.156 10.906 1 97.25 111 GLN B C 1
ATOM 2095 O O . GLN B 1 111 ? 10.273 -3.039 10.336 1 97.25 111 GLN B O 1
ATOM 2100 N N . GLU B 1 112 ? 12.203 -1.925 10.602 1 97.25 112 GLU B N 1
ATOM 2101 C CA . GLU B 1 112 ? 13 -2.742 9.695 1 97.25 112 GLU B CA 1
ATOM 2102 C C . GLU B 1 112 ? 12.398 -2.779 8.297 1 97.25 112 GLU B C 1
ATOM 2104 O O . GLU B 1 112 ? 12.453 -3.807 7.617 1 97.25 112 GLU B O 1
ATOM 2109 N N . ALA B 1 113 ? 11.742 -1.725 7.922 1 98.31 113 ALA B N 1
ATOM 2110 C CA . ALA B 1 113 ? 11.219 -1.613 6.562 1 98.31 113 ALA B CA 1
ATOM 2111 C C . ALA B 1 113 ? 12.352 -1.539 5.543 1 98.31 113 ALA B C 1
ATOM 2113 O O . ALA B 1 113 ? 13.383 -0.903 5.793 1 98.31 113 ALA B O 1
ATOM 2114 N N . SER B 1 114 ? 12.109 -2.172 4.41 1 98 114 SER B N 1
ATOM 2115 C CA . SER B 1 114 ? 13.109 -2.162 3.342 1 98 114 SER B CA 1
ATOM 2116 C C . SER B 1 114 ? 13.172 -0.799 2.66 1 98 114 SER B C 1
ATOM 2118 O O . SER B 1 114 ? 14.258 -0.324 2.312 1 98 114 SER B O 1
ATOM 2120 N N . TYR B 1 115 ? 12.023 -0.194 2.43 1 98.06 115 TYR B N 1
ATOM 2121 C CA . TYR B 1 115 ? 11.953 1.129 1.818 1 98.06 115 TYR B CA 1
ATOM 2122 C C . TYR B 1 115 ? 10.664 1.84 2.205 1 98.06 115 TYR B C 1
ATOM 2124 O O . TYR B 1 115 ? 9.727 1.212 2.705 1 98.06 115 TYR B O 1
ATOM 2132 N N . LEU B 1 116 ? 10.758 3.096 2.127 1 98.44 116 LEU B N 1
ATOM 2133 C CA . LEU B 1 116 ? 9.617 3.994 2.25 1 98.44 116 LEU B CA 1
ATOM 2134 C C . LEU B 1 116 ? 9.141 4.461 0.877 1 98.44 116 LEU B C 1
ATOM 2136 O O . LEU B 1 116 ? 9.953 4.863 0.04 1 98.44 116 LEU B O 1
ATOM 2140 N N . VAL B 1 117 ? 7.797 4.332 0.65 1 98.25 117 VAL B N 1
ATOM 2141 C CA . VAL B 1 117 ? 7.297 4.648 -0.682 1 98.25 117 VAL B CA 1
ATOM 2142 C C . VAL B 1 117 ? 6.199 5.707 -0.583 1 98.25 117 VAL B C 1
ATOM 2144 O O . VAL B 1 117 ? 5.422 5.719 0.377 1 98.25 117 VAL B O 1
ATOM 2147 N N . LEU B 1 118 ? 6.156 6.594 -1.515 1 97.81 118 LEU B N 1
ATOM 2148 C CA . LEU B 1 118 ? 5.113 7.613 -1.562 1 97.81 118 LEU B CA 1
ATOM 2149 C C . LEU B 1 118 ? 4.734 7.938 -3.004 1 97.81 118 LEU B C 1
ATOM 2151 O O . LEU B 1 118 ? 5.379 7.457 -3.941 1 97.81 118 LEU B O 1
ATOM 2155 N N . GLU B 1 119 ? 3.619 8.672 -3.131 1 96.06 119 GLU B N 1
ATOM 2156 C CA . GLU B 1 119 ? 3.193 9.195 -4.422 1 96.06 119 GLU B CA 1
ATOM 2157 C C . GLU B 1 119 ? 2.943 10.703 -4.352 1 96.06 119 GLU B C 1
ATOM 2159 O O . GLU B 1 119 ? 2.5 11.211 -3.32 1 96.06 119 GLU B O 1
ATOM 2164 N N . THR B 1 120 ? 3.229 11.367 -5.375 1 94.62 120 THR B N 1
ATOM 2165 C CA . THR B 1 120 ? 2.91 12.781 -5.52 1 94.62 120 THR B CA 1
ATOM 2166 C C . THR B 1 120 ? 2.473 13.094 -6.949 1 94.62 120 THR B C 1
ATOM 2168 O O . THR B 1 120 ? 2.791 12.352 -7.879 1 94.62 120 THR B O 1
ATOM 2171 N N . GLN B 1 121 ? 1.766 14.148 -7.113 1 93.31 121 GLN B N 1
ATOM 2172 C CA . GLN B 1 121 ? 1.238 14.5 -8.43 1 93.31 121 GLN B CA 1
ATOM 2173 C C . GLN B 1 121 ? 2.363 14.859 -9.391 1 93.31 121 GLN B C 1
ATOM 2175 O O . GLN B 1 121 ? 3.334 15.516 -9.008 1 93.31 121 GLN B O 1
ATOM 2180 N N . LYS B 1 122 ? 2.156 14.492 -10.648 1 94.06 122 LYS B N 1
ATOM 2181 C CA . LYS B 1 122 ? 3.127 14.75 -11.711 1 94.06 122 LYS B CA 1
ATOM 2182 C C . LYS B 1 122 ? 3.377 16.25 -11.875 1 94.06 122 LYS B C 1
ATOM 2184 O O . LYS B 1 122 ? 4.477 16.656 -12.242 1 94.06 122 LYS B O 1
ATOM 2189 N N . GLU B 1 123 ? 2.379 17.078 -11.555 1 93.94 123 GLU B N 1
ATOM 2190 C CA . GLU B 1 123 ? 2.473 18.531 -11.766 1 93.94 123 GLU B CA 1
ATOM 2191 C C . GLU B 1 123 ? 3.025 19.234 -10.531 1 93.94 123 GLU B C 1
ATOM 2193 O O . GLU B 1 123 ? 3.311 20.422 -10.562 1 93.94 123 GLU B O 1
ATOM 2198 N N . ASN B 1 124 ? 3.174 18.469 -9.477 1 92.19 124 ASN B N 1
ATOM 2199 C CA . ASN B 1 124 ? 3.674 19.062 -8.242 1 92.19 124 ASN B CA 1
ATOM 2200 C C . ASN B 1 124 ? 5.199 19.047 -8.188 1 92.19 124 ASN B C 1
ATOM 2202 O O . ASN B 1 124 ? 5.789 18.328 -7.387 1 92.19 124 ASN B O 1
ATOM 2206 N N . LEU B 1 125 ? 5.797 19.922 -8.922 1 94.69 125 LEU B N 1
ATOM 2207 C CA . LEU B 1 125 ? 7.25 19.969 -9.07 1 94.69 125 LEU B CA 1
ATOM 2208 C C . LEU B 1 125 ? 7.922 20.297 -7.742 1 94.69 125 LEU B C 1
ATOM 2210 O O . LEU B 1 125 ? 9.023 19.828 -7.457 1 94.69 125 LEU B O 1
ATOM 2214 N N . ARG B 1 126 ? 7.293 21.109 -7 1 91.75 126 ARG B N 1
ATOM 2215 C CA . ARG B 1 126 ? 7.832 21.484 -5.695 1 91.75 126 ARG B CA 1
ATOM 2216 C C . ARG B 1 126 ? 7.98 20.266 -4.793 1 91.75 126 ARG B C 1
ATOM 2218 O O . ARG B 1 126 ? 9.023 20.062 -4.164 1 91.75 126 ARG B O 1
ATOM 2225 N N . ALA B 1 127 ? 6.918 19.453 -4.73 1 92.81 127 ALA B N 1
ATOM 2226 C CA . ALA B 1 127 ? 6.973 18.234 -3.93 1 92.81 127 ALA B CA 1
ATOM 2227 C C . ALA B 1 127 ? 8.023 17.266 -4.469 1 92.81 127 ALA B C 1
ATOM 2229 O O . ALA B 1 127 ? 8.758 16.656 -3.695 1 92.81 127 ALA B O 1
ATOM 2230 N N . GLN B 1 128 ? 8.094 17.141 -5.762 1 96.12 128 GLN B N 1
ATOM 2231 C CA . GLN B 1 128 ? 9.086 16.266 -6.391 1 96.12 128 GLN B CA 1
ATOM 2232 C C . GLN B 1 128 ? 10.5 16.656 -5.965 1 96.12 128 GLN B C 1
ATOM 2234 O O . GLN B 1 128 ? 11.273 15.805 -5.52 1 96.12 128 GLN B O 1
ATOM 2239 N N . GLY B 1 129 ? 10.812 17.969 -6.109 1 96.12 129 GLY B N 1
ATOM 2240 C CA . GLY B 1 129 ? 12.109 18.453 -5.668 1 96.12 129 GLY B CA 1
ATOM 2241 C C . GLY B 1 129 ? 12.352 18.234 -4.184 1 96.12 129 GLY B C 1
ATOM 2242 O O . GLY B 1 129 ? 13.461 17.875 -3.777 1 96.12 129 GLY B O 1
ATOM 2243 N N . PHE B 1 130 ? 11.328 18.438 -3.434 1 94.69 130 PHE B N 1
ATOM 2244 C CA . PHE B 1 130 ? 11.375 18.25 -1.988 1 94.69 130 PHE B CA 1
ATOM 2245 C C . PHE B 1 130 ? 11.742 16.812 -1.641 1 94.69 130 PHE B C 1
ATOM 2247 O O . PHE B 1 130 ? 12.672 16.578 -0.863 1 94.69 130 PHE B O 1
ATOM 2254 N N . TYR B 1 131 ? 11.102 15.789 -2.205 1 96.81 131 TYR B N 1
ATOM 2255 C CA . TYR B 1 131 ? 11.344 14.383 -1.917 1 96.81 131 TYR B CA 1
ATOM 2256 C C . TYR B 1 131 ? 12.711 13.953 -2.434 1 96.81 131 TYR B C 1
ATOM 2258 O O . TYR B 1 131 ? 13.422 13.195 -1.769 1 96.81 131 TYR B O 1
ATOM 2266 N N . GLU B 1 132 ? 13.078 14.43 -3.621 1 97.69 132 GLU B N 1
ATOM 2267 C CA . GLU B 1 132 ? 14.398 14.109 -4.168 1 97.69 132 GLU B CA 1
ATOM 2268 C C . GLU B 1 132 ? 15.508 14.641 -3.273 1 97.69 132 GLU B C 1
ATOM 2270 O O . GLU B 1 132 ? 16.516 13.969 -3.064 1 97.69 132 GLU B O 1
ATOM 2275 N N . ALA B 1 133 ? 15.312 15.844 -2.725 1 96.81 133 ALA B N 1
ATOM 2276 C CA . ALA B 1 133 ? 16.281 16.438 -1.812 1 96.81 133 ALA B CA 1
ATOM 2277 C C . ALA B 1 133 ? 16.422 15.609 -0.542 1 96.81 133 ALA B C 1
ATOM 2279 O O . ALA B 1 133 ? 17.469 15.641 0.111 1 96.81 133 ALA B O 1
ATOM 2280 N N . LEU B 1 134 ? 15.453 14.844 -0.194 1 96.75 134 LEU B N 1
ATOM 2281 C CA . LEU B 1 134 ? 15.453 14.023 1.012 1 96.75 134 LEU B CA 1
ATOM 2282 C C . LEU B 1 134 ? 15.969 12.625 0.71 1 96.75 134 LEU B C 1
ATOM 2284 O O . LEU B 1 134 ? 16.016 11.766 1.597 1 96.75 134 LEU B O 1
ATOM 2288 N N . GLY B 1 135 ? 16.281 12.328 -0.571 1 97.62 135 GLY B N 1
ATOM 2289 C CA . GLY B 1 135 ? 16.922 11.07 -0.92 1 97.62 135 GLY B CA 1
ATOM 2290 C C . GLY B 1 135 ? 15.977 10.094 -1.597 1 97.62 135 GLY B C 1
ATOM 2291 O O . GLY B 1 135 ? 16.375 8.977 -1.94 1 97.62 135 GLY B O 1
ATOM 2292 N N . PHE B 1 136 ? 14.75 10.547 -1.786 1 98.19 136 PHE B N 1
ATOM 2293 C CA . PHE B 1 136 ? 13.828 9.695 -2.529 1 98.19 136 PHE B CA 1
ATOM 2294 C C . PHE B 1 136 ? 14.211 9.648 -4.004 1 98.19 136 PHE B C 1
ATOM 2296 O O . PHE B 1 136 ? 14.672 10.641 -4.566 1 98.19 136 PHE B O 1
ATOM 2303 N N . MET B 1 137 ? 13.961 8.492 -4.574 1 98.06 137 MET B N 1
ATOM 2304 C CA . MET B 1 137 ? 14.195 8.312 -6.004 1 98.06 137 MET B CA 1
ATOM 2305 C C . MET B 1 137 ? 12.906 7.957 -6.727 1 98.06 137 MET B C 1
ATOM 2307 O O . MET B 1 137 ? 12.102 7.164 -6.227 1 98.06 137 MET B O 1
ATOM 2311 N N . ARG B 1 138 ? 12.781 8.531 -7.863 1 97.25 138 ARG B N 1
ATOM 2312 C CA . ARG B 1 138 ? 11.586 8.266 -8.656 1 97.25 138 ARG B CA 1
ATOM 2313 C C . ARG B 1 138 ? 11.602 6.844 -9.203 1 97.25 138 ARG B C 1
ATOM 2315 O O . ARG B 1 138 ? 12.617 6.379 -9.719 1 97.25 138 ARG B O 1
ATOM 2322 N N . GLU B 1 139 ? 10.461 6.184 -8.984 1 96.12 139 GLU B N 1
ATOM 2323 C CA . GLU B 1 139 ? 10.289 4.867 -9.594 1 96.12 139 GLU B CA 1
ATOM 2324 C C . GLU B 1 139 ? 10.188 4.965 -11.109 1 96.12 139 GLU B C 1
ATOM 2326 O O . GLU B 1 139 ? 9.406 5.758 -11.633 1 96.12 139 GLU B O 1
ATOM 2331 N N . GLN B 1 140 ? 11.023 4.172 -11.805 1 93.56 140 GLN B N 1
ATOM 2332 C CA . GLN B 1 140 ? 11.055 4.293 -13.258 1 93.56 140 GLN B CA 1
ATOM 2333 C C . GLN B 1 140 ? 10.82 2.945 -13.93 1 93.56 140 GLN B C 1
ATOM 2335 O O . GLN B 1 140 ? 10.742 2.865 -15.156 1 93.56 140 GLN B O 1
ATOM 2340 N N . GLN B 1 141 ? 10.672 1.901 -13.172 1 92.44 141 GLN B N 1
ATOM 2341 C CA . GLN B 1 141 ? 10.633 0.567 -13.758 1 92.44 141 GLN B CA 1
ATOM 2342 C C . GLN B 1 141 ? 9.203 0.022 -13.789 1 92.44 141 GLN B C 1
ATOM 2344 O O . GLN B 1 141 ? 8.883 -0.846 -14.609 1 92.44 141 GLN B O 1
ATOM 2349 N N . PHE B 1 142 ? 8.414 0.571 -12.953 1 94.31 142 PHE B N 1
ATOM 2350 C CA . PHE B 1 142 ? 7.078 -0.008 -12.812 1 94.31 142 PHE B CA 1
ATOM 2351 C C . PHE B 1 142 ? 6.004 1.022 -13.141 1 94.31 142 PHE B C 1
ATOM 2353 O O . PHE B 1 142 ? 6.203 2.221 -12.93 1 94.31 142 PHE B O 1
ATOM 2360 N N . LEU B 1 143 ? 4.914 0.52 -13.68 1 95.44 143 LEU B N 1
ATOM 2361 C CA . LEU B 1 143 ? 3.695 1.29 -13.914 1 95.44 143 LEU B CA 1
ATOM 2362 C C . LEU B 1 143 ? 2.605 0.892 -12.922 1 95.44 143 LEU B C 1
ATOM 2364 O O . LEU B 1 143 ? 2.445 -0.291 -12.609 1 95.44 143 LEU B O 1
ATOM 2368 N N . THR B 1 144 ? 1.849 1.869 -12.484 1 97.38 144 THR B N 1
ATOM 2369 C CA . THR B 1 144 ? 0.739 1.619 -11.57 1 97.38 144 THR B CA 1
ATOM 2370 C C . THR B 1 144 ? -0.583 1.558 -12.328 1 97.38 144 THR B C 1
ATOM 2372 O O . THR B 1 144 ? -0.838 2.383 -13.211 1 97.38 144 THR B O 1
ATOM 2375 N N . TYR B 1 145 ? -1.383 0.552 -12.07 1 98 145 TYR B N 1
ATOM 2376 C CA . TYR B 1 145 ? -2.727 0.383 -12.609 1 98 145 TYR B CA 1
ATOM 2377 C C . TYR B 1 145 ? -3.758 0.312 -11.484 1 98 145 TYR B C 1
ATOM 2379 O O . TYR B 1 145 ? -3.475 -0.205 -10.406 1 98 145 TYR B O 1
ATOM 2387 N N . GLU B 1 146 ? -4.969 0.819 -11.766 1 97.94 146 GLU B N 1
ATOM 2388 C CA . GLU B 1 146 ? -6.062 0.77 -10.805 1 97.94 146 GLU B CA 1
ATOM 2389 C C . GLU B 1 146 ? -7.344 0.25 -11.445 1 97.94 146 GLU B C 1
ATOM 2391 O O . GLU B 1 146 ? -7.625 0.551 -12.609 1 97.94 146 GLU B O 1
ATOM 2396 N N . LEU B 1 147 ? -8.039 -0.544 -10.734 1 98.19 147 LEU B N 1
ATOM 2397 C CA . LEU B 1 147 ? -9.383 -0.974 -11.078 1 98.19 147 LEU B CA 1
ATOM 2398 C C . LEU B 1 147 ? -10.414 -0.371 -10.125 1 98.19 147 LEU B C 1
ATOM 2400 O O . LEU B 1 147 ? -10.422 -0.691 -8.938 1 98.19 147 LEU B O 1
ATOM 2404 N N . GLU B 1 148 ? -11.25 0.531 -10.586 1 97.88 148 GLU B N 1
ATOM 2405 C CA . GLU B 1 148 ? -12.312 1.126 -9.781 1 97.88 148 GLU B CA 1
ATOM 2406 C C . GLU B 1 148 ? -13.367 0.087 -9.398 1 97.88 148 GLU B C 1
ATOM 2408 O O . GLU B 1 148 ? -13.859 -0.648 -10.258 1 97.88 148 GLU B O 1
ATOM 2413 N N . LEU B 1 149 ? -13.656 -0.003 -8.141 1 97.62 149 LEU B N 1
ATOM 2414 C CA . LEU B 1 149 ? -14.57 -1.051 -7.691 1 97.62 149 LEU B CA 1
ATOM 2415 C C . LEU B 1 149 ? -15.867 -0.452 -7.176 1 97.62 149 LEU B C 1
ATOM 2417 O O . LEU B 1 149 ? -16.844 -1.176 -6.941 1 97.62 149 LEU B O 1
ATOM 2421 N N . THR B 1 150 ? -15.852 0.773 -6.805 1 88.12 150 THR B N 1
ATOM 2422 C CA . THR B 1 150 ? -17.062 1.45 -6.363 1 88.12 150 THR B CA 1
ATOM 2423 C C . THR B 1 150 ? -17.641 2.303 -7.484 1 88.12 150 THR B C 1
ATOM 2425 O O . THR B 1 150 ? -16.906 2.969 -8.211 1 88.12 150 THR B O 1
ATOM 2428 N N . PRO B 1 151 ? -18.953 2.002 -7.688 1 69.38 151 PRO B N 1
ATOM 2429 C CA . PRO B 1 151 ? -19.609 2.779 -8.742 1 69.38 151 PRO B CA 1
ATOM 2430 C C . PRO B 1 151 ? -19.391 4.281 -8.594 1 69.38 151 PRO B C 1
ATOM 2432 O O . PRO B 1 151 ? -19.297 4.785 -7.469 1 69.38 151 PRO B O 1
ATOM 2435 N N . GLN B 1 152 ? -18.703 4.848 -9.523 1 55.81 152 GLN B N 1
ATOM 2436 C CA . GLN B 1 152 ? -18.594 6.301 -9.562 1 55.81 152 GLN B CA 1
ATOM 2437 C C . GLN B 1 152 ? -19.969 6.965 -9.445 1 55.81 152 GLN B C 1
ATOM 2439 O O . GLN B 1 152 ? -20.922 6.555 -10.117 1 55.81 152 GLN B O 1
ATOM 2444 N N . ALA B 1 153 ? -20.125 7.516 -8.312 1 42.78 153 ALA B N 1
ATOM 2445 C CA . ALA B 1 153 ? -21.391 8.258 -8.227 1 42.78 153 ALA B CA 1
ATOM 2446 C C . ALA B 1 153 ? -21.547 9.211 -9.406 1 42.78 153 ALA B C 1
ATOM 2448 O O . ALA B 1 153 ? -20.547 9.734 -9.922 1 42.78 153 ALA B O 1
#

Secondary structure (DSSP, 8-state):
-PPEEEE--GGGHHHHHHHHHHHHHHTTPPP-HHHHHHHHHHHHHHTS-EEEEEE-TTS-EEEEEEEEEEEETTTTEEEEEEEEEEE-TT---TTHHHHHHHHHHHHHHHTT-SEEEEEEETT-HHHHHHHHHTT-EE--SEEEEEEE-S---/-PPEEEE--GGGHHHHHHHHHHHHHHTTPPP-HHHHHHHHHHHHHHTS-EEEEEE-TTS-EEEEEEEEEEEETTTTEEEEEEEEEEE-TT---TTHHHHHHHHHHHHHHHTT-SEEEEEEETT-HHHHHHHHHTT-EE--SEEEEEEE-S---